Protein AF-0000000080155651 (afdb_homodimer)

Secondary structure (DSSP, 8-state):
-GGGSHHHHTTSSS--EEEHHHH-TTSPSS--EEEEEGGGTEEEEEETTEEEEEETTEE-TT-SEEGGGGT--TT----SEEEEETTTTEEEEEETTEEE-/-GGGSGGGGS-S-S--EEEHHHH-TTSPSS--EEEEEGGGTEEEEEETTEEEEEETTEE-TT-SEEGGGGT--TT----SEEEEETTTTEEEEEETTEEE-

Nearest PDB structures (foldseek):
  1pex-assembly1_A  TM=9.603E-01  e=9.618E-08  Homo sapiens
  4fu4-assembly1_A  TM=9.156E-01  e=6.801E-07  Homo sapiens
  1ck7-assembly1_A  TM=9.453E-01  e=1.159E-06  Homo sapiens
  1gen-assembly1_A  TM=9.305E-01  e=1.093E-06  Homo sapiens
  2jxy-assembly1_A  TM=8.791E-01  e=1.863E-06  Homo sapiens

pLDDT: mean 87.29, std 21.43, range [21.31, 98.75]

Foldseek 3Di:
DPPPPVVCVVPPPPDDDDDPCVQAVPDDPPWQEWEADVVQRWIWTWDWQWIWIDDPSYTDPPPTDGCVVVVDDPVDGTFRYWYQDPVVRDIWTDDDPDIDD/DPPPPPVPPCPPPPDDDDDPCVQAVPDDPPWQEWEADVVQRWIWTWDWQWIWIDDPSYTDPPPTDGCVVVVDDPVDGTFRYWYQDPVVRDIWTDDDPDIDD

Radius of gyration: 18.07 Å; Cα contacts (8 Å, |Δi|>4): 431; chains: 2; bounding box: 75×38×36 Å

InterPro domains:
  IPR018486 Hemopexin, conserved site [PS00024] (20-35)
  IPR018487 Hemopexin-like repeats [PF00045] (31-73)
  IPR018487 Hemopexin-like repeats [PF00045] (79-101)
  IPR018487 Hemopexin-like repeats [PS51642] (28-74)
  IPR018487 Hemopexin-like repeats [PS51642] (76-101)
  IPR036375 Hemopexin-like domain superfamily [G3DSA:2.110.10.10] (1-101)
  IPR036375 Hemopexin-like domain superfamily [SSF50923] (11-101)

Solvent-accessible surface area (backbone atoms only — not comparable to full-atom values): 11006 Å² total; per-residue (Å²): 134,78,76,65,60,71,70,55,69,69,55,76,43,86,44,52,72,45,53,42,55,78,71,38,66,87,52,75,66,54,46,24,15,20,25,41,42,70,94,73,57,29,39,40,39,29,44,55,54,29,30,35,41,29,45,90,81,32,74,43,84,76,45,67,39,51,44,54,79,72,48,47,58,85,86,58,56,49,51,28,15,22,27,39,40,79,86,79,71,43,48,41,37,30,40,60,56,30,32,35,78,127,83,79,64,62,74,70,58,69,72,48,90,47,86,50,52,73,44,53,41,56,80,71,38,67,89,52,75,65,55,46,23,16,20,25,41,42,69,94,72,57,28,37,38,40,28,44,55,53,29,30,34,43,30,45,90,82,32,73,43,85,76,46,68,39,52,46,57,79,73,49,48,59,87,84,57,56,49,52,30,14,21,27,40,39,78,87,78,71,41,48,42,37,30,39,60,55,30,32,33,81

Organism: Aquarana catesbeiana (NCBI:txid8400)

Structure (mmCIF, N/CA/C/O backbone):
data_AF-0000000080155651-model_v1
#
loop_
_entity.id
_entity.type
_entity.pdbx_description
1 polymer 'Uncharacterized protein'
#
loop_
_atom_site.group_PDB
_atom_site.id
_atom_site.type_symbol
_atom_site.label_atom_id
_atom_site.label_alt_id
_atom_site.label_comp_id
_atom_site.label_asym_id
_atom_site.label_entity_id
_atom_site.label_seq_id
_atom_site.pdbx_PDB_ins_code
_atom_site.Cartn_x
_atom_site.Cartn_y
_atom_site.Cartn_z
_atom_site.occupancy
_atom_site.B_iso_or_equiv
_atom_site.auth_seq_id
_atom_site.auth_comp_id
_atom_site.auth_asym_id
_atom_site.auth_atom_id
_atom_site.pdbx_PDB_model_num
ATOM 1 N N . THR A 1 1 ? -37.031 -7.922 -18.609 1 21.31 1 THR A N 1
ATOM 2 C CA . THR A 1 1 ? -36.062 -7.328 -19.547 1 21.31 1 THR A CA 1
ATOM 3 C C . THR A 1 1 ? -34.625 -7.703 -19.172 1 21.31 1 THR A C 1
ATOM 5 O O . THR A 1 1 ? -34.375 -8.227 -18.078 1 21.31 1 THR A O 1
ATOM 8 N N . PHE A 1 2 ? -33.531 -7 -19.875 1 24.33 2 PHE A N 1
ATOM 9 C CA . PHE A 1 2 ? -32.125 -6.965 -20.25 1 24.33 2 PHE A CA 1
ATOM 10 C C . PHE A 1 2 ? -31.234 -6.898 -19 1 24.33 2 PHE A C 1
ATOM 12 O O . PHE A 1 2 ? -30.047 -7.184 -19.062 1 24.33 2 PHE A O 1
ATOM 19 N N . TRP A 1 3 ? -31.625 -6.211 -18 1 26.11 3 TRP A N 1
ATOM 20 C CA . TRP A 1 3 ? -30.688 -5.785 -16.953 1 26.11 3 TRP A CA 1
ATOM 21 C C . TRP A 1 3 ? -30.156 -6.984 -16.188 1 26.11 3 TRP A C 1
ATOM 23 O O . TRP A 1 3 ? -29.359 -6.824 -15.258 1 26.11 3 TRP A O 1
ATOM 33 N N . ARG A 1 4 ? -30.703 -8.164 -16.328 1 28.28 4 ARG A N 1
ATOM 34 C CA . ARG A 1 4 ? -30.312 -9.273 -15.461 1 28.28 4 ARG A CA 1
ATOM 35 C C . ARG A 1 4 ? -28.844 -9.633 -15.656 1 28.28 4 ARG A C 1
ATOM 37 O O . ARG A 1 4 ? -28.234 -10.273 -14.797 1 28.28 4 ARG A O 1
ATOM 44 N N . GLN A 1 5 ? -28.453 -9.711 -16.922 1 31.84 5 GLN A N 1
ATOM 45 C CA . GLN A 1 5 ? -27.25 -10.43 -17.312 1 31.84 5 GLN A CA 1
ATOM 46 C C . GLN A 1 5 ? -25.984 -9.734 -16.781 1 31.84 5 GLN A C 1
ATOM 48 O O . GLN A 1 5 ? -24.906 -10.336 -16.75 1 31.84 5 GLN A O 1
ATOM 53 N N . ILE A 1 6 ? -26 -8.352 -16.875 1 32.31 6 ILE A N 1
ATOM 54 C CA . ILE A 1 6 ? -24.703 -7.727 -16.641 1 32.31 6 ILE A CA 1
ATOM 55 C C . ILE A 1 6 ? -24.234 -8.031 -15.219 1 32.31 6 ILE A C 1
ATOM 57 O O . ILE A 1 6 ? -23.062 -7.852 -14.898 1 32.31 6 ILE A O 1
ATOM 61 N N . SER A 1 7 ? -25.062 -8.094 -14.227 1 35.56 7 SER A N 1
ATOM 62 C CA . SER A 1 7 ? -24.625 -8.367 -12.859 1 35.56 7 SER A CA 1
ATOM 63 C C . SER A 1 7 ? -23.922 -9.719 -12.766 1 35.56 7 SER A C 1
ATOM 65 O O . SER A 1 7 ? -23.375 -10.062 -11.719 1 35.56 7 SER A O 1
ATOM 67 N N . GLN A 1 8 ? -24.234 -10.711 -13.547 1 35.19 8 GLN A N 1
ATOM 68 C CA . GLN A 1 8 ? -23.812 -12.102 -13.461 1 35.19 8 GLN A CA 1
ATOM 69 C C . GLN A 1 8 ? -22.328 -12.242 -13.766 1 35.19 8 GLN A C 1
ATOM 71 O O . GLN A 1 8 ? -21.75 -13.32 -13.602 1 35.19 8 GLN A O 1
ATOM 76 N N . ILE A 1 9 ? -21.906 -11.594 -14.812 1 37.25 9 ILE A N 1
ATOM 77 C CA . ILE A 1 9 ? -20.531 -11.852 -15.234 1 37.25 9 ILE A CA 1
ATOM 78 C C . ILE A 1 9 ? -19.594 -11.719 -14.039 1 37.25 9 ILE A C 1
ATOM 80 O O . ILE A 1 9 ? -18.594 -12.438 -13.945 1 37.25 9 ILE A O 1
ATOM 84 N N . SER A 1 10 ? -19.641 -10.586 -13.312 1 41.5 10 SER A N 1
ATOM 85 C CA . SER A 1 10 ? -18.672 -10.328 -12.242 1 41.5 10 SER A CA 1
ATOM 86 C C . SER A 1 10 ? -18.797 -11.367 -11.133 1 41.5 10 SER A C 1
ATOM 88 O O . SER A 1 10 ? -18.297 -11.156 -10.023 1 41.5 10 SER A O 1
ATOM 90 N N . GLN A 1 11 ? -19.641 -12.234 -11.07 1 38.59 11 GLN A N 1
ATOM 91 C CA . GLN A 1 11 ? -20.062 -13.211 -10.07 1 38.59 11 GLN A CA 1
ATOM 92 C C . GLN A 1 11 ? -18.906 -14.094 -9.641 1 38.59 11 GLN A C 1
ATOM 94 O O . GLN A 1 11 ? -18.781 -14.438 -8.461 1 38.59 11 GLN A O 1
ATOM 99 N N . ASN A 1 12 ? -18.312 -14.883 -10.664 1 40.94 12 ASN A N 1
ATOM 100 C CA . ASN A 1 12 ? -17.531 -16.031 -10.195 1 40.94 12 ASN A CA 1
ATOM 101 C C . ASN A 1 12 ? -16.234 -15.586 -9.523 1 40.94 12 ASN A C 1
ATOM 103 O O . ASN A 1 12 ? -15.359 -16.406 -9.258 1 40.94 12 ASN A O 1
ATOM 107 N N . SER A 1 13 ? -15.664 -14.422 -9.945 1 49.97 13 SER A N 1
ATOM 108 C CA . SER A 1 13 ? -14.453 -14.148 -9.188 1 49.97 13 SER A CA 1
ATOM 109 C C . SER A 1 13 ? -14.75 -13.945 -7.707 1 49.97 13 SER A C 1
ATOM 111 O O . SER A 1 13 ? -15.703 -13.242 -7.352 1 49.97 13 SER A O 1
ATOM 113 N N . LYS A 1 14 ? -14.508 -14.953 -7.004 1 57.75 14 LYS A N 1
ATOM 114 C CA . LYS A 1 14 ? -14.656 -14.906 -5.551 1 57.75 14 LYS A CA 1
ATOM 115 C C . LYS A 1 14 ? -14.383 -13.5 -5.016 1 57.75 14 LYS A C 1
ATOM 117 O O . LYS A 1 14 ? -14.992 -13.078 -4.035 1 57.75 14 LYS A O 1
ATOM 122 N N . THR A 1 15 ? -13.68 -12.562 -5.91 1 63.53 15 THR A N 1
ATOM 123 C CA . THR A 1 15 ? -13.367 -11.266 -5.316 1 63.53 15 THR A CA 1
ATOM 124 C C . THR A 1 15 ? -14.3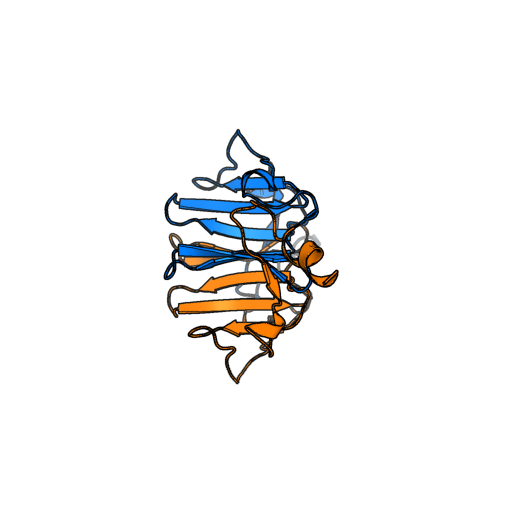91 -10.219 -5.73 1 63.53 15 THR A C 1
ATOM 126 O O . THR A 1 15 ? -14.711 -10.086 -6.91 1 63.53 15 THR A O 1
ATOM 129 N N . GLU A 1 16 ? -15.219 -9.734 -4.875 1 79.94 16 GLU A N 1
ATOM 130 C CA . GLU A 1 16 ? -16.188 -8.656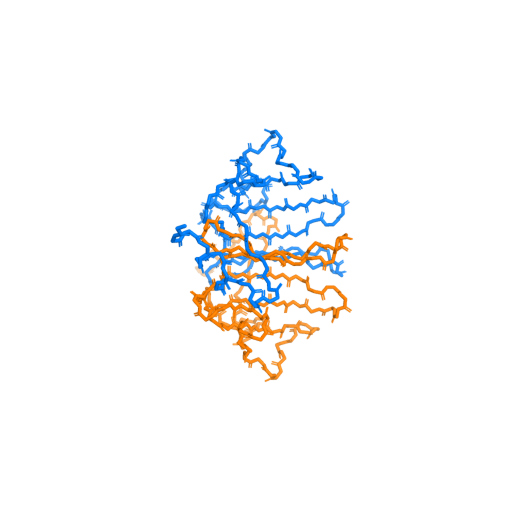 -5.043 1 79.94 16 GLU A CA 1
ATOM 131 C C . GLU A 1 16 ? -15.492 -7.297 -5.121 1 79.94 16 GLU A C 1
ATOM 133 O O . GLU A 1 16 ? -14.453 -7.086 -4.488 1 79.94 16 GLU A O 1
ATOM 138 N N . HIS A 1 17 ? -15.914 -6.469 -6.27 1 89.06 17 HIS A N 1
ATOM 139 C CA . HIS A 1 17 ? -15.391 -5.105 -6.293 1 89.06 17 HIS A CA 1
ATOM 140 C C . HIS A 1 17 ? -16.5 -4.09 -6.023 1 89.06 17 HIS A C 1
ATOM 142 O O . HIS A 1 17 ? -17.672 -4.383 -6.23 1 89.06 17 HIS A O 1
ATOM 148 N N . HIS A 1 18 ? -16.078 -2.998 -5.355 1 95.06 18 HIS A N 1
ATOM 149 C CA . HIS A 1 18 ? -16.953 -1.896 -4.961 1 95.06 18 HIS A CA 1
ATOM 150 C C . HIS A 1 18 ? -16.391 -0.557 -5.43 1 95.06 18 HIS A C 1
ATOM 152 O O . HIS A 1 18 ? -15.18 -0.418 -5.621 1 95.06 18 HIS A O 1
ATOM 158 N N . LEU A 1 19 ? -17.375 0.368 -5.66 1 97 19 LEU A N 1
ATOM 159 C CA . LEU A 1 19 ? -16.922 1.73 -5.922 1 97 19 LEU A CA 1
ATOM 160 C C . LEU A 1 19 ? -16.375 2.377 -4.656 1 97 19 LEU A C 1
ATOM 162 O O . LEU A 1 19 ? -17 2.32 -3.6 1 97 19 LEU A O 1
ATOM 166 N N . ILE A 1 20 ? -15.234 3.023 -4.836 1 97.88 20 ILE A N 1
ATOM 167 C CA . ILE A 1 20 ? -14.625 3.707 -3.703 1 97.88 20 ILE A CA 1
ATOM 168 C C . ILE A 1 20 ? -15.594 4.746 -3.143 1 97.88 20 ILE A C 1
ATOM 170 O O . ILE A 1 20 ? -15.812 4.809 -1.931 1 97.88 20 ILE A O 1
ATOM 174 N N . LYS A 1 21 ? -16.266 5.469 -4.039 1 98 21 LYS A N 1
ATOM 175 C CA . LYS A 1 21 ? -17.125 6.586 -3.654 1 98 21 LYS A CA 1
ATOM 176 C C . LYS A 1 21 ? -18.359 6.102 -2.895 1 98 21 LYS A C 1
ATOM 178 O O . LYS A 1 21 ? -18.938 6.852 -2.109 1 98 21 LYS A O 1
ATOM 183 N N . THR A 1 22 ? -18.734 4.836 -3.078 1 96.44 22 THR A N 1
ATOM 184 C CA . THR A 1 22 ? -19.891 4.281 -2.383 1 96.44 22 THR A CA 1
ATOM 185 C C . THR A 1 22 ? -19.578 4.051 -0.908 1 96.44 22 THR A C 1
ATOM 187 O O . THR A 1 22 ? -20.438 4.262 -0.045 1 96.44 22 THR A O 1
ATOM 190 N N . PHE A 1 23 ? -18.391 3.746 -0.545 1 94.94 23 PHE A N 1
ATOM 191 C CA . PHE A 1 23 ? -18 3.4 0.82 1 94.94 23 PHE A CA 1
ATOM 192 C C . PHE A 1 23 ? -17.297 4.566 1.494 1 94.94 23 PHE A C 1
ATOM 194 O O . PHE A 1 23 ? -17.469 4.797 2.693 1 94.94 23 PHE A O 1
ATOM 201 N N . TRP A 1 24 ? -16.516 5.254 0.708 1 97.38 24 TRP A N 1
ATOM 202 C CA . TRP A 1 24 ? -15.781 6.422 1.182 1 97.38 24 TRP A CA 1
ATOM 203 C C . TRP A 1 24 ? -15.969 7.605 0.237 1 97.38 24 TRP A C 1
ATOM 205 O O . TRP A 1 24 ? -15.086 7.918 -0.565 1 97.38 24 TRP A O 1
ATOM 215 N N . PRO A 1 25 ? -17.047 8.328 0.436 1 97.38 25 PRO A N 1
ATOM 216 C CA . PRO A 1 25 ? -17.344 9.422 -0.498 1 97.38 25 PRO A CA 1
ATOM 217 C C . PRO A 1 25 ? -16.281 10.516 -0.478 1 97.38 25 PRO A C 1
ATOM 219 O O . PRO A 1 25 ? -16.062 11.188 -1.49 1 97.38 25 PRO A O 1
ATOM 222 N N . ALA A 1 26 ? -15.602 10.625 0.583 1 98 26 ALA A N 1
ATOM 223 C CA . ALA A 1 26 ? -14.633 11.711 0.757 1 98 26 ALA A CA 1
ATOM 224 C C . ALA A 1 26 ? -13.281 11.344 0.15 1 98 26 ALA A C 1
ATOM 226 O O . ALA A 1 26 ? -12.414 12.203 -0.007 1 98 26 ALA A O 1
ATOM 227 N N . LEU A 1 27 ? -13.094 10.133 -0.306 1 98.31 27 LEU A N 1
ATOM 228 C CA . LEU A 1 27 ? -11.82 9.695 -0.874 1 98.31 27 LEU A CA 1
ATOM 229 C C . LEU A 1 27 ? -11.742 10.039 -2.357 1 98.31 27 LEU A C 1
ATOM 231 O O . LEU A 1 27 ? -12.75 9.977 -3.068 1 98.31 27 LEU A O 1
ATOM 235 N N . PRO A 1 28 ? -10.531 10.359 -2.721 1 98 28 PRO A N 1
ATOM 236 C CA . PRO A 1 28 ? -10.359 10.508 -4.168 1 98 28 PRO A CA 1
ATOM 237 C C . PRO A 1 28 ? -10.359 9.164 -4.898 1 98 28 PRO A C 1
ATOM 239 O O . PRO A 1 28 ? -10.156 8.117 -4.277 1 98 28 PRO A O 1
ATOM 242 N N . ASN A 1 29 ? -10.719 9.258 -6.262 1 98 29 ASN A N 1
ATOM 243 C CA . ASN A 1 29 ? -10.406 8.125 -7.133 1 98 29 ASN A CA 1
ATOM 244 C C . ASN A 1 29 ? -8.93 8.109 -7.516 1 98 29 ASN A C 1
ATOM 246 O O 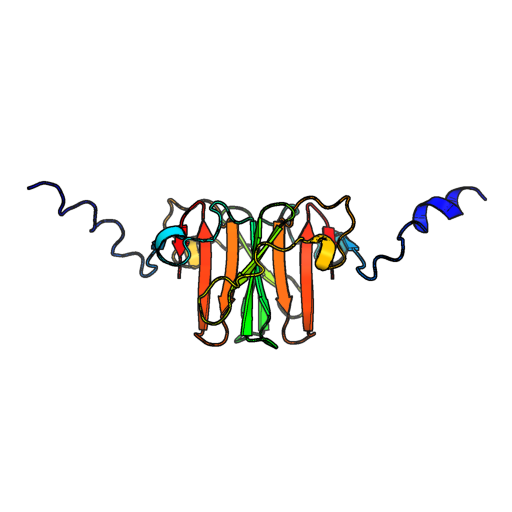. ASN A 1 29 ? -8.203 9.062 -7.238 1 98 29 ASN A O 1
ATOM 250 N N . HIS A 1 30 ? -8.523 6.977 -8.031 1 97.81 30 HIS A N 1
ATOM 251 C CA . HIS A 1 30 ? -7.164 6.828 -8.547 1 97.81 30 HIS A CA 1
ATOM 252 C C . HIS A 1 30 ? -6.133 7.051 -7.449 1 97.81 30 HIS A C 1
ATOM 254 O O . HIS A 1 30 ? -5.215 7.859 -7.605 1 97.81 30 HIS A O 1
ATOM 260 N N . ILE A 1 31 ? -6.297 6.285 -6.379 1 98.12 31 ILE A N 1
ATOM 261 C CA . ILE A 1 31 ? -5.379 6.332 -5.246 1 98.12 31 ILE A CA 1
ATOM 262 C C . ILE A 1 31 ? -4.02 5.777 -5.668 1 98.12 31 ILE A C 1
ATOM 264 O O . ILE A 1 31 ? -3.932 4.938 -6.566 1 98.12 31 ILE A O 1
ATOM 268 N N . GLN A 1 32 ? -3.01 6.324 -5.051 1 98.56 32 GLN A N 1
ATOM 269 C CA . GLN A 1 32 ? -1.681 5.938 -5.512 1 98.56 32 GLN A CA 1
ATOM 270 C C . GLN A 1 32 ? -1 5.008 -4.512 1 98.56 32 GLN A C 1
ATOM 272 O O . GLN A 1 32 ? -0.194 4.156 -4.895 1 98.56 32 GLN A O 1
ATOM 277 N N . ALA A 1 33 ? -1.283 5.121 -3.17 1 98.75 33 ALA A N 1
ATOM 278 C CA . ALA A 1 33 ? -0.681 4.273 -2.143 1 98.75 33 ALA A CA 1
ATOM 279 C C . ALA A 1 33 ? -1.611 4.121 -0.943 1 98.75 33 ALA A C 1
ATOM 281 O O . ALA A 1 33 ? -2.457 4.984 -0.691 1 98.75 33 ALA A O 1
ATOM 282 N N . ALA A 1 34 ? -1.496 3.016 -0.24 1 98.69 34 ALA A N 1
ATOM 283 C CA . ALA A 1 34 ? -2.258 2.748 0.978 1 98.69 34 ALA A CA 1
ATOM 284 C C . ALA A 1 34 ? -1.456 1.887 1.948 1 98.69 34 ALA A C 1
ATOM 286 O O . ALA A 1 34 ? -0.687 1.02 1.528 1 98.69 34 ALA A O 1
ATOM 287 N N . TYR A 1 35 ? -1.561 2.15 3.166 1 98.44 35 TYR A N 1
ATOM 288 C CA . TYR A 1 35 ? -0.941 1.287 4.164 1 98.44 35 TYR A CA 1
ATOM 289 C C . TYR A 1 35 ? -1.678 1.375 5.496 1 98.44 35 TYR A C 1
ATOM 291 O O . TYR A 1 35 ? -2.357 2.367 5.77 1 98.44 35 TYR A O 1
ATOM 299 N N . GLU A 1 36 ? -1.588 0.309 6.262 1 98.06 36 GLU A N 1
ATOM 300 C CA . GLU A 1 36 ? -2.189 0.29 7.59 1 98.06 36 GLU A CA 1
ATOM 301 C C . GLU A 1 36 ? -1.182 0.709 8.656 1 98.06 36 GLU A C 1
ATOM 303 O O . GLU A 1 36 ? -0.035 0.258 8.648 1 98.06 36 GLU A O 1
ATOM 308 N N . TYR A 1 37 ? -1.614 1.626 9.438 1 96.5 37 TYR A N 1
ATOM 309 C CA . TYR A 1 37 ? -0.93 1.935 10.688 1 96.5 37 TYR A CA 1
ATOM 310 C C . TYR A 1 37 ? -1.66 1.319 11.875 1 96.5 37 TYR A C 1
ATOM 312 O O . TYR A 1 37 ? -2.535 1.953 12.469 1 96.5 37 TYR A O 1
ATOM 320 N N . LYS A 1 38 ? -1.188 0.122 12.25 1 94.38 38 LYS A N 1
ATOM 321 C CA . LYS A 1 38 ? -1.945 -0.72 13.172 1 94.38 38 LYS A CA 1
ATOM 322 C C . LYS A 1 38 ? -1.943 -0.132 14.578 1 94.38 38 LYS A C 1
ATOM 324 O O . LYS A 1 38 ? -2.924 -0.266 15.312 1 94.38 38 LYS A O 1
ATOM 329 N N . GLN A 1 39 ? -0.875 0.516 14.891 1 93.31 39 GLN A N 1
ATOM 330 C CA . GLN A 1 39 ? -0.735 1.069 16.234 1 93.31 39 GLN A CA 1
ATOM 331 C C . GLN A 1 39 ? -1.877 2.029 16.547 1 93.31 39 GLN A C 1
ATOM 333 O O . GLN A 1 39 ? -2.307 2.129 17.703 1 93.31 39 GLN A O 1
ATOM 338 N N . LYS A 1 40 ? -2.42 2.645 15.57 1 94.19 40 LYS A N 1
ATOM 339 C CA . LYS A 1 40 ? -3.51 3.596 15.773 1 94.19 40 LYS A CA 1
ATOM 340 C C . LYS A 1 40 ? -4.793 3.113 15.109 1 94.19 40 LYS A C 1
ATOM 342 O O . LYS A 1 40 ? -5.77 3.859 15.016 1 94.19 40 LYS A O 1
ATOM 347 N N . ASP A 1 41 ? -4.727 1.921 14.594 1 94.19 41 ASP A N 1
ATOM 348 C CA . ASP A 1 41 ? -5.871 1.326 13.906 1 94.19 41 ASP A CA 1
ATOM 349 C C . ASP A 1 41 ? -6.363 2.232 12.781 1 94.19 41 ASP A C 1
ATOM 351 O O . ASP A 1 41 ? -7.559 2.523 12.695 1 94.19 41 ASP A O 1
ATOM 355 N N . GLN A 1 42 ? -5.398 2.715 11.961 1 97 42 GLN A N 1
ATOM 356 C CA . GLN A 1 42 ? -5.715 3.637 10.875 1 97 42 GLN A CA 1
ATOM 357 C C . GLN A 1 42 ? -5.234 3.092 9.531 1 97 42 GLN A C 1
ATOM 359 O O . GLN A 1 42 ? -4.23 2.381 9.469 1 97 42 GLN A O 1
ATOM 364 N N . LEU A 1 43 ? -6.074 3.387 8.492 1 97.81 43 LEU A N 1
ATOM 365 C CA . LEU A 1 43 ? -5.613 3.252 7.113 1 97.81 43 LEU A CA 1
ATOM 366 C C . LEU A 1 43 ? -5.25 4.609 6.523 1 97.81 43 LEU A C 1
ATOM 368 O O . LEU A 1 43 ? -6.004 5.578 6.672 1 97.81 43 LEU A O 1
ATOM 372 N N . LEU A 1 44 ? -4.082 4.699 5.98 1 98.38 44 LEU A N 1
ATOM 373 C CA . LEU A 1 44 ? -3.691 5.914 5.277 1 98.38 44 LEU A CA 1
ATOM 374 C C . LEU A 1 44 ? -3.752 5.715 3.766 1 98.38 44 LEU A C 1
ATOM 376 O O . LEU A 1 44 ? -3.316 4.68 3.256 1 98.38 44 LEU A O 1
ATOM 380 N N . ILE A 1 45 ? -4.371 6.68 3.033 1 98.75 45 ILE A N 1
ATOM 381 C CA . ILE A 1 45 ? -4.547 6.656 1.586 1 98.75 45 ILE A CA 1
ATOM 382 C C . ILE A 1 45 ? -3.844 7.859 0.96 1 98.75 45 ILE A C 1
ATOM 384 O O . ILE A 1 45 ? -4.047 8.992 1.393 1 98.75 45 ILE A O 1
ATOM 388 N N . CYS A 1 46 ? -3.018 7.566 -0.064 1 98.75 46 CYS A N 1
ATOM 389 C CA . CYS A 1 46 ? -2.24 8.656 -0.647 1 98.75 46 CYS A CA 1
ATOM 390 C C . CYS A 1 46 ? -2.668 8.922 -2.086 1 98.75 46 CYS A C 1
ATOM 392 O O . CYS A 1 46 ? -2.91 7.984 -2.85 1 98.75 46 CYS A O 1
ATOM 394 N N . LYS A 1 47 ? -2.777 10.164 -2.4 1 98.69 47 LYS A N 1
ATOM 395 C CA . LYS A 1 47 ? -2.906 10.648 -3.771 1 98.69 47 LYS A CA 1
ATOM 396 C C . LYS A 1 47 ? -2.229 12.008 -3.938 1 98.69 47 LYS A C 1
ATOM 398 O O . LYS A 1 47 ? -2.57 12.969 -3.246 1 98.69 47 LYS A O 1
ATOM 403 N N . GLY A 1 48 ? -1.294 11.992 -4.883 1 97.94 48 GLY A N 1
ATOM 404 C CA . GLY A 1 48 ? -0.506 13.211 -4.992 1 97.94 48 GLY A CA 1
ATOM 405 C C . GLY A 1 48 ? 0.233 13.562 -3.715 1 97.94 48 GLY A C 1
ATOM 406 O O . GLY A 1 48 ? 0.834 12.688 -3.082 1 97.94 48 GLY A O 1
ATOM 407 N N . ALA A 1 49 ? 0.238 14.852 -3.434 1 98.06 49 ALA A N 1
ATOM 408 C CA . ALA A 1 49 ? 0.952 15.32 -2.25 1 98.06 49 ALA A CA 1
ATOM 409 C C . ALA A 1 49 ? 0.045 15.312 -1.021 1 98.06 49 ALA A C 1
ATOM 411 O O . ALA A 1 49 ? 0.336 15.969 -0.021 1 98.06 49 ALA A O 1
ATOM 412 N N . ASN A 1 50 ? -1.041 14.547 -1.127 1 98.56 50 ASN A N 1
ATOM 413 C CA . ASN A 1 50 ? -2.008 14.477 -0.036 1 98.56 50 ASN A CA 1
ATOM 414 C C . ASN A 1 50 ? -2.203 13.039 0.447 1 98.56 50 ASN A C 1
ATOM 416 O O . ASN A 1 50 ? -1.903 12.094 -0.277 1 98.56 50 ASN A O 1
ATOM 420 N N . TYR A 1 51 ? -2.672 13 1.7 1 98.56 51 TYR A N 1
ATOM 421 C CA . TYR A 1 51 ? -3.111 11.695 2.184 1 98.56 51 TYR A CA 1
ATOM 422 C C . TYR A 1 51 ? -4.344 11.828 3.07 1 98.56 51 TYR A C 1
ATOM 424 O O . TYR A 1 51 ? -4.586 12.891 3.648 1 98.56 51 TYR A O 1
ATOM 432 N N . TRP A 1 52 ? -5.113 10.828 3.094 1 98.75 52 TRP A N 1
ATOM 433 C CA . TRP A 1 52 ? -6.328 10.664 3.887 1 98.75 52 TRP A CA 1
ATOM 434 C C . TRP A 1 52 ? -6.145 9.602 4.961 1 98.75 52 TRP A C 1
ATOM 436 O O . TRP A 1 52 ? -5.398 8.641 4.77 1 98.75 52 TRP A O 1
ATOM 446 N N . VAL A 1 53 ? -6.789 9.859 6.008 1 98.56 53 VAL A N 1
ATOM 447 C CA . VAL A 1 53 ? -6.777 8.898 7.105 1 98.56 53 VAL A CA 1
ATOM 448 C C . VAL A 1 53 ? -8.18 8.32 7.297 1 98.56 53 VAL A C 1
ATOM 450 O O . VAL A 1 53 ? -9.164 9.055 7.355 1 98.56 53 VAL A O 1
ATOM 453 N N . ILE A 1 54 ? -8.219 7.031 7.242 1 98 54 ILE A N 1
ATOM 454 C CA . ILE A 1 54 ? -9.453 6.32 7.555 1 98 54 ILE A CA 1
ATOM 455 C C . ILE A 1 54 ? -9.367 5.719 8.953 1 98 54 ILE A C 1
ATOM 457 O O . ILE A 1 54 ? -8.422 4.984 9.258 1 98 54 ILE A O 1
ATOM 461 N N . ASN A 1 55 ? -10.289 6.086 9.758 1 96 55 ASN A N 1
ATOM 462 C CA . ASN A 1 55 ? -10.477 5.555 11.102 1 96 55 ASN A CA 1
ATOM 463 C C . ASN A 1 55 ? -11.867 4.949 11.273 1 96 55 ASN A C 1
ATOM 465 O O . ASN A 1 55 ? -12.875 5.613 11.016 1 96 55 ASN A O 1
ATOM 469 N N . CYS A 1 56 ? -11.961 3.674 11.688 1 89.06 56 CYS A N 1
ATOM 470 C CA . CYS A 1 56 ? -13.234 2.996 11.867 1 89.06 56 CYS A CA 1
ATOM 471 C C . CYS A 1 56 ? -14.109 3.127 10.617 1 89.06 56 CYS A C 1
ATOM 473 O O . CYS A 1 56 ? -15.273 3.514 10.711 1 89.06 56 CYS A O 1
ATOM 475 N N . TYR A 1 57 ? -13.492 3.037 9.516 1 87.94 57 TYR A N 1
ATOM 476 C CA . TYR A 1 57 ? -14.117 2.979 8.203 1 87.94 57 TYR A CA 1
ATOM 477 C C . TYR A 1 57 ? -14.648 4.348 7.785 1 87.94 57 TYR A C 1
ATOM 479 O O . TYR A 1 57 ? -15.492 4.449 6.898 1 87.94 57 TYR A O 1
ATOM 487 N N . GLN A 1 58 ? -14.195 5.336 8.492 1 96.5 58 GLN A N 1
ATOM 488 C CA . GLN A 1 58 ? -14.562 6.699 8.117 1 96.5 58 GLN A CA 1
ATOM 489 C C . GLN A 1 58 ? -13.328 7.555 7.867 1 96.5 58 GLN A C 1
ATOM 491 O O . GLN A 1 58 ? -12.336 7.461 8.602 1 96.5 58 GLN A O 1
ATOM 496 N N . VAL A 1 59 ? -13.523 8.375 6.82 1 98.38 59 VAL A N 1
ATOM 497 C CA . VAL A 1 59 ? -12.453 9.344 6.578 1 98.38 59 VAL A CA 1
ATOM 498 C C . VAL A 1 59 ? -12.477 10.422 7.664 1 98.38 59 VAL A C 1
ATOM 500 O O . VAL A 1 59 ? -13.539 10.969 7.984 1 98.38 59 VAL A O 1
ATOM 503 N N . THR A 1 60 ? -11.281 10.664 8.203 1 98.38 60 THR A N 1
ATOM 504 C CA . THR A 1 60 ? -11.211 11.633 9.289 1 98.38 60 THR A CA 1
ATOM 505 C C . THR A 1 60 ? -11.484 13.039 8.773 1 98.38 60 THR A C 1
ATOM 507 O O . THR A 1 60 ? -11.164 13.359 7.629 1 98.38 60 THR A O 1
ATOM 510 N N . LYS A 1 61 ? -11.93 13.906 9.664 1 97.31 61 LYS A N 1
ATOM 511 C CA . LYS A 1 61 ? -12.32 15.273 9.32 1 97.31 61 LYS A CA 1
ATOM 512 C C . LYS A 1 61 ? -11.109 16.109 8.922 1 97.31 61 LYS A C 1
ATOM 514 O O . LYS A 1 61 ? -11.227 17.031 8.117 1 97.31 61 LYS A O 1
ATOM 519 N N . ASP A 1 62 ? -9.984 15.781 9.414 1 97.56 62 ASP A N 1
ATOM 520 C CA . ASP A 1 62 ? -8.781 16.578 9.156 1 97.56 62 ASP A CA 1
ATOM 521 C C . ASP A 1 62 ? -8.117 16.156 7.844 1 97.56 62 ASP A C 1
ATOM 523 O O . ASP A 1 62 ? -7.051 16.672 7.492 1 97.56 62 ASP A O 1
ATOM 527 N N . SER A 1 63 ? -8.805 15.281 7.098 1 98.25 63 SER A N 1
ATOM 528 C CA . SER A 1 63 ? -8.328 14.867 5.785 1 98.25 63 SER A CA 1
ATOM 529 C C . SER A 1 63 ? -8.852 15.781 4.688 1 98.25 63 SER A C 1
ATOM 531 O O . SER A 1 63 ? -9.969 16.297 4.781 1 98.25 63 SER A O 1
ATOM 533 N N . PRO A 1 64 ? -8 15.969 3.596 1 98.44 64 PRO A N 1
ATOM 534 C CA . PRO A 1 64 ? -6.664 15.398 3.43 1 98.44 64 PRO A CA 1
ATOM 535 C C . PRO A 1 64 ? -5.59 16.172 4.195 1 98.44 64 PRO A C 1
ATOM 537 O O . PRO A 1 64 ? -5.789 17.344 4.531 1 98.44 64 PRO A O 1
ATOM 540 N N . LYS A 1 65 ? -4.527 15.43 4.543 1 98.5 65 LYS A N 1
ATOM 541 C CA . LYS A 1 65 ? -3.287 16.016 5.051 1 98.5 65 LYS A CA 1
ATOM 542 C C . LYS A 1 65 ? -2.195 16 3.984 1 98.5 65 LYS A C 1
ATOM 544 O O . LYS A 1 65 ? -2.346 15.359 2.941 1 98.5 65 LYS A O 1
ATOM 549 N N . SER A 1 66 ? -1.114 16.734 4.277 1 98.31 66 SER A N 1
ATOM 550 C CA . SER A 1 66 ? -0 16.797 3.34 1 98.31 66 SER A CA 1
ATOM 551 C C . SER A 1 66 ? 1.026 15.703 3.617 1 98.31 66 SER A C 1
ATOM 553 O O . SER A 1 66 ? 1.357 15.438 4.773 1 98.31 66 SER A O 1
ATOM 555 N N . ILE A 1 67 ? 1.529 15.141 2.525 1 96.81 67 ILE A N 1
ATOM 556 C CA . ILE A 1 67 ? 2.549 14.117 2.74 1 96.81 67 ILE A CA 1
ATOM 557 C C . ILE A 1 67 ? 3.791 14.75 3.361 1 96.81 67 ILE A C 1
ATOM 559 O O . ILE A 1 67 ? 4.66 14.047 3.883 1 96.81 67 ILE A O 1
ATOM 563 N N . TYR A 1 68 ? 3.869 15.977 3.289 1 95.81 68 TYR A N 1
ATOM 564 C CA . TYR A 1 68 ? 5.008 16.672 3.875 1 95.81 68 TYR A CA 1
ATOM 565 C C . TYR A 1 68 ? 4.938 16.656 5.398 1 95.81 68 TYR A C 1
ATOM 567 O O . TYR A 1 68 ? 5.953 16.828 6.074 1 95.81 68 TYR A O 1
ATOM 575 N N . ASP A 1 69 ? 3.729 16.328 5.902 1 94.25 69 ASP A N 1
ATOM 576 C CA . ASP A 1 69 ? 3.584 16.078 7.336 1 94.25 69 ASP A CA 1
ATOM 577 C C . ASP A 1 69 ? 4.27 14.781 7.738 1 94.25 69 ASP A C 1
ATOM 579 O O . ASP A 1 69 ? 4.508 14.539 8.922 1 94.25 69 ASP A O 1
ATOM 583 N N . LEU A 1 70 ? 4.586 13.977 6.812 1 90.62 70 LEU A N 1
ATOM 584 C CA . LEU A 1 70 ? 5.266 12.703 7.043 1 90.62 70 LEU A CA 1
ATOM 585 C C . LEU A 1 70 ? 6.766 12.836 6.805 1 90.62 70 LEU A C 1
ATOM 587 O O . LEU A 1 70 ? 7.461 11.836 6.629 1 90.62 70 LEU A O 1
ATOM 591 N N . ASP A 1 71 ? 7.285 13.977 6.625 1 88.12 71 ASP A N 1
ATOM 592 C CA . ASP A 1 71 ? 8.703 14.328 6.586 1 88.12 71 ASP A CA 1
ATOM 593 C C . ASP A 1 71 ? 9.289 14.07 5.199 1 88.12 71 ASP A C 1
ATOM 595 O O . ASP A 1 71 ? 10.492 13.828 5.066 1 88.12 71 ASP A O 1
ATOM 599 N N . PHE A 1 72 ? 8.43 14.055 4.18 1 91.56 72 PHE A N 1
ATOM 600 C CA . P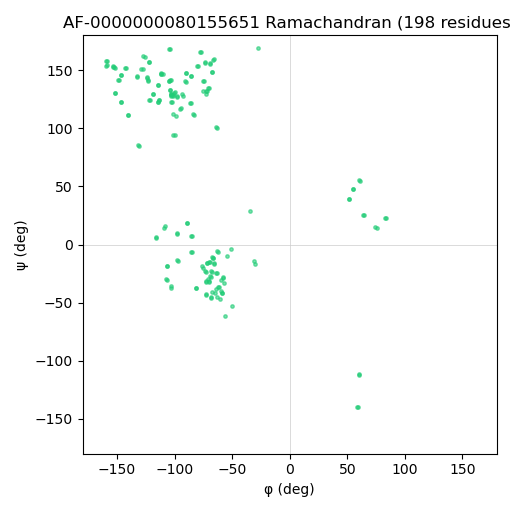HE A 1 72 ? 8.945 14 2.816 1 91.56 72 PHE A CA 1
ATOM 601 C C . PHE A 1 72 ? 9.5 15.359 2.398 1 91.56 72 PHE A C 1
ATOM 603 O O . PHE A 1 72 ? 8.93 16.406 2.74 1 91.56 72 PHE A O 1
ATOM 610 N N . PRO A 1 73 ? 10.633 15.297 1.67 1 91.81 73 PRO A N 1
ATOM 611 C CA . PRO A 1 73 ? 11.055 16.562 1.071 1 91.81 73 PRO A CA 1
ATOM 612 C C . PRO A 1 73 ? 10.078 17.078 0.016 1 91.81 73 PRO A C 1
ATOM 614 O O . PRO A 1 73 ? 9.273 16.297 -0.516 1 91.81 73 PRO A O 1
ATOM 617 N N . ARG A 1 74 ? 10.141 18.312 -0.247 1 94.31 74 ARG A N 1
ATOM 618 C CA . ARG A 1 74 ? 9.211 18.953 -1.171 1 94.31 74 ARG A CA 1
ATOM 619 C C . ARG A 1 74 ? 9.43 18.469 -2.598 1 94.31 74 ARG A C 1
ATOM 621 O O . ARG A 1 74 ? 8.586 18.656 -3.467 1 94.31 74 ARG A O 1
ATOM 628 N N . THR A 1 75 ? 10.547 17.75 -2.795 1 93.31 75 THR A N 1
ATOM 629 C CA . THR A 1 75 ? 10.844 17.219 -4.117 1 93.31 75 THR A CA 1
ATOM 630 C C . THR A 1 75 ? 9.984 16 -4.414 1 93.31 75 THR A C 1
ATOM 632 O O . THR A 1 75 ? 9.836 15.602 -5.57 1 93.31 75 THR A O 1
ATOM 635 N N . VAL A 1 76 ? 9.469 15.445 -3.406 1 94.75 76 VAL A N 1
ATOM 636 C CA . VAL A 1 76 ? 8.562 14.32 -3.584 1 94.75 76 VAL A CA 1
ATOM 637 C C . VAL A 1 76 ? 7.141 14.836 -3.803 1 94.75 76 VAL A C 1
ATOM 639 O O . VAL A 1 76 ? 6.586 15.523 -2.945 1 94.75 76 VAL A O 1
ATOM 642 N N . ARG A 1 77 ? 6.605 14.422 -4.965 1 96.62 77 ARG A N 1
ATOM 643 C CA . ARG A 1 77 ? 5.297 14.969 -5.305 1 96.62 77 ARG A CA 1
ATOM 644 C C . ARG A 1 77 ? 4.203 13.914 -5.129 1 96.62 77 ARG A C 1
ATOM 646 O O . ARG A 1 77 ? 3.016 14.25 -5.109 1 96.62 77 ARG A O 1
ATOM 653 N N . ARG A 1 78 ? 4.609 12.664 -5.086 1 97.19 78 ARG A N 1
ATOM 654 C CA . ARG A 1 78 ? 3.658 11.586 -4.859 1 97.19 78 ARG A CA 1
ATOM 655 C C . ARG A 1 78 ? 4.367 10.336 -4.348 1 97.19 78 ARG A C 1
ATOM 657 O O . ARG A 1 78 ? 5.57 10.172 -4.543 1 97.19 78 ARG A O 1
ATOM 664 N N . VAL A 1 79 ? 3.59 9.539 -3.729 1 97.88 79 VAL A N 1
ATOM 665 C CA . VAL A 1 79 ? 4.043 8.219 -3.291 1 97.88 79 VAL A CA 1
ATOM 666 C C . VAL A 1 79 ? 3.5 7.145 -4.227 1 97.88 79 VAL A C 1
ATOM 668 O O . VAL A 1 79 ? 2.312 7.148 -4.562 1 97.88 79 VAL A O 1
ATOM 671 N N . ASP A 1 80 ? 4.406 6.301 -4.688 1 98.44 80 ASP A N 1
ATOM 672 C CA . ASP A 1 80 ? 3.979 5.266 -5.625 1 98.44 80 ASP A CA 1
ATOM 673 C C . ASP A 1 80 ? 3.354 4.082 -4.891 1 98.44 80 ASP A C 1
ATOM 675 O O . ASP A 1 80 ? 2.408 3.467 -5.387 1 98.44 80 ASP A O 1
ATOM 679 N N . ALA A 1 81 ? 3.865 3.725 -3.764 1 98.75 81 ALA A N 1
ATOM 680 C CA . ALA A 1 81 ? 3.424 2.619 -2.918 1 98.75 81 ALA A CA 1
ATOM 681 C C . ALA A 1 81 ? 3.904 2.801 -1.481 1 98.75 81 ALA A C 1
ATOM 683 O O . ALA A 1 81 ? 4.883 3.51 -1.232 1 98.75 81 ALA A O 1
ATOM 684 N N . ALA A 1 82 ? 3.207 2.236 -0.542 1 98.56 82 ALA A N 1
ATOM 685 C CA . ALA A 1 82 ? 3.592 2.303 0.865 1 98.56 82 ALA A CA 1
ATOM 686 C C . ALA A 1 82 ? 3.207 1.022 1.6 1 98.56 82 ALA A C 1
ATOM 688 O O . ALA A 1 82 ? 2.189 0.401 1.285 1 98.56 82 ALA A O 1
ATOM 689 N N . VAL A 1 83 ? 4.031 0.675 2.527 1 98.06 83 VAL A N 1
ATOM 690 C CA . VAL A 1 83 ? 3.736 -0.498 3.344 1 98.06 83 VAL A CA 1
ATOM 691 C C . VAL A 1 83 ? 4.379 -0.346 4.719 1 98.06 83 VAL A C 1
ATOM 693 O O . VAL A 1 83 ? 5.512 0.121 4.836 1 98.06 83 VAL A O 1
ATOM 696 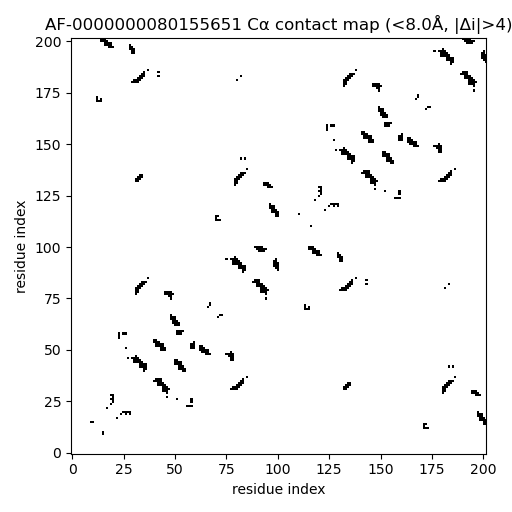N N . HIS A 1 84 ? 3.562 -0.587 5.727 1 97.12 84 HIS A N 1
ATOM 697 C CA . HIS A 1 84 ? 4.055 -0.586 7.098 1 97.12 84 HIS A CA 1
ATOM 698 C C . HIS A 1 84 ? 4.41 -1.996 7.559 1 97.12 84 HIS A C 1
ATOM 700 O O . HIS A 1 84 ? 3.553 -2.885 7.562 1 97.12 84 HIS A O 1
ATOM 706 N N . ASP A 1 85 ? 5.672 -2.158 7.84 1 94.69 85 ASP A N 1
ATOM 707 C CA . ASP A 1 85 ? 6.16 -3.414 8.406 1 94.69 85 ASP A CA 1
ATOM 708 C C . ASP A 1 85 ? 5.969 -3.445 9.922 1 94.69 85 ASP A C 1
ATOM 710 O O . ASP A 1 85 ? 6.699 -2.779 10.656 1 94.69 85 ASP A O 1
ATOM 714 N N . GLU A 1 86 ? 5.074 -4.309 10.406 1 92.75 86 GLU A N 1
ATOM 715 C CA . GLU A 1 86 ? 4.711 -4.309 11.812 1 92.75 86 GLU A CA 1
ATOM 716 C C . GLU A 1 86 ? 5.836 -4.879 12.68 1 92.75 86 GLU A C 1
ATOM 718 O O . GLU A 1 86 ? 5.934 -4.562 13.867 1 92.75 86 GLU A O 1
ATOM 723 N N . ASN A 1 87 ? 6.652 -5.656 12.086 1 91.5 87 ASN A N 1
ATOM 724 C CA . ASN A 1 87 ? 7.75 -6.254 12.844 1 91.5 87 ASN A CA 1
ATOM 725 C C . ASN A 1 87 ? 8.82 -5.223 13.18 1 91.5 87 ASN A C 1
ATOM 727 O O . ASN A 1 87 ? 9.281 -5.152 14.32 1 91.5 87 ASN A O 1
ATOM 731 N N . THR A 1 88 ? 9.141 -4.43 12.289 1 90.81 88 THR A N 1
ATOM 732 C CA . THR A 1 88 ? 10.203 -3.449 12.492 1 90.81 88 THR A CA 1
ATOM 733 C C . THR A 1 88 ? 9.617 -2.09 12.867 1 90.81 88 THR A C 1
ATOM 735 O O . THR A 1 88 ? 10.344 -1.194 13.305 1 90.81 88 THR A O 1
ATOM 738 N N . GLU A 1 89 ? 8.32 -1.938 12.688 1 92.69 89 GLU A N 1
ATOM 739 C CA . GLU A 1 89 ? 7.594 -0.696 12.93 1 92.69 89 GLU A CA 1
ATOM 740 C C . GLU A 1 89 ? 8.062 0.412 11.992 1 92.69 89 GLU A C 1
ATOM 742 O O . GLU A 1 89 ? 8.055 1.589 12.359 1 92.69 89 GLU A O 1
ATOM 747 N N . LYS A 1 90 ? 8.57 -0.047 10.875 1 91.25 90 LYS A N 1
ATOM 748 C CA . LYS A 1 90 ? 8.992 0.903 9.852 1 91.25 90 LYS A CA 1
ATOM 749 C C . LYS A 1 90 ? 8.008 0.944 8.695 1 91.25 90 LYS A C 1
ATOM 751 O O . LYS A 1 90 ? 7.453 -0.088 8.305 1 91.25 90 LYS A O 1
ATOM 756 N N . THR A 1 91 ? 7.809 2.158 8.219 1 94.81 91 THR A N 1
ATOM 757 C CA . THR A 1 91 ? 7.016 2.322 7.008 1 94.81 91 THR A CA 1
ATOM 758 C C . THR A 1 91 ? 7.914 2.6 5.805 1 94.81 91 THR A C 1
ATOM 760 O O . THR A 1 91 ? 8.789 3.467 5.863 1 94.81 91 THR A O 1
ATOM 763 N N . TYR A 1 92 ? 7.688 1.793 4.77 1 96.31 92 TYR A N 1
ATOM 764 C CA . TYR A 1 92 ? 8.391 2.01 3.51 1 96.31 92 TYR A CA 1
ATOM 765 C C . TYR A 1 92 ? 7.523 2.783 2.525 1 96.31 92 TYR A C 1
ATOM 767 O O . TYR A 1 92 ? 6.395 2.385 2.236 1 96.31 92 TYR A O 1
ATOM 775 N N . PHE A 1 93 ? 8.156 3.891 2.02 1 97.69 93 PHE A N 1
ATOM 776 C CA . PHE A 1 93 ? 7.52 4.668 0.961 1 97.69 93 PHE A CA 1
ATOM 777 C C . PHE A 1 93 ? 8.328 4.582 -0.331 1 97.69 93 PHE A C 1
ATOM 779 O O . PHE A 1 93 ? 9.5 4.949 -0.363 1 97.69 93 PHE A O 1
ATOM 786 N N . PHE A 1 94 ? 7.648 4.129 -1.334 1 98 94 PHE A N 1
ATOM 787 C CA . PHE A 1 94 ? 8.328 3.949 -2.611 1 98 94 PHE A CA 1
ATOM 788 C C . PHE A 1 94 ? 8.023 5.109 -3.553 1 98 94 PHE A C 1
ATOM 790 O O . PHE A 1 94 ? 6.871 5.516 -3.697 1 98 94 PHE A O 1
ATOM 797 N N . VAL A 1 95 ? 9.062 5.648 -4.109 1 97.75 95 VAL A N 1
ATOM 798 C CA . VAL A 1 95 ? 8.984 6.746 -5.066 1 97.75 95 VAL A CA 1
ATOM 799 C C . VAL A 1 95 ? 10.008 6.531 -6.184 1 97.75 95 VAL A C 1
ATOM 801 O O . VAL A 1 95 ? 11.219 6.59 -5.945 1 97.75 95 VAL A O 1
ATOM 804 N N . ASP A 1 96 ? 9.453 6.254 -7.406 1 97.25 96 ASP A N 1
ATOM 805 C CA . ASP A 1 96 ? 10.32 6.016 -8.555 1 97.25 96 ASP A CA 1
ATOM 806 C C . ASP A 1 96 ? 11.242 4.828 -8.312 1 97.25 96 ASP A C 1
ATOM 808 O O . ASP A 1 96 ? 10.789 3.686 -8.211 1 97.25 96 ASP A O 1
ATOM 812 N N . ASP A 1 97 ? 12.516 5.098 -8.203 1 98.12 97 ASP A N 1
ATOM 813 C 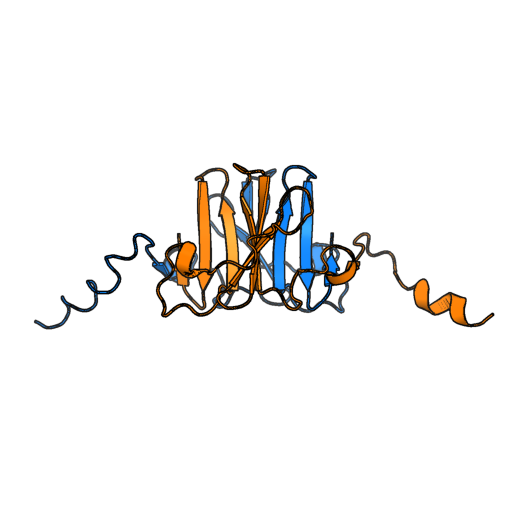CA . ASP A 1 97 ? 13.477 4.016 -8.031 1 98.12 97 ASP A CA 1
ATOM 814 C C . ASP A 1 97 ? 14.039 3.992 -6.613 1 98.12 97 ASP A C 1
ATOM 816 O O . ASP A 1 97 ? 15.023 3.305 -6.344 1 98.12 97 ASP A O 1
ATOM 820 N N . LYS A 1 98 ? 13.32 4.727 -5.707 1 97.44 98 LYS A N 1
ATOM 821 C CA . LYS A 1 98 ? 13.805 4.867 -4.336 1 97.44 98 LYS A CA 1
ATOM 822 C C . LYS A 1 98 ? 12.727 4.473 -3.33 1 97.44 98 LYS A C 1
ATOM 824 O O . LYS A 1 98 ? 11.547 4.383 -3.678 1 97.44 98 LYS A O 1
ATOM 829 N N . PHE A 1 99 ? 13.219 4.207 -2.092 1 96.44 99 PHE A N 1
ATOM 830 C CA . PHE A 1 99 ? 12.289 4.105 -0.975 1 96.44 99 PHE A CA 1
ATOM 831 C C . PHE A 1 99 ? 12.781 4.914 0.219 1 96.44 99 PHE A C 1
ATOM 833 O O . PHE A 1 99 ? 13.984 5.074 0.41 1 96.44 99 PHE A O 1
ATOM 840 N N . TRP A 1 100 ? 11.727 5.453 0.861 1 93.69 100 TRP A N 1
ATOM 841 C CA . TRP A 1 100 ? 11.914 6.172 2.117 1 93.69 100 TRP A CA 1
ATOM 842 C C . TRP A 1 100 ? 11.477 5.316 3.303 1 93.69 100 TRP A C 1
ATOM 844 O O . TRP A 1 100 ? 10.508 4.555 3.203 1 93.69 100 TRP A O 1
ATOM 854 N N . ARG A 1 101 ? 12.273 5.453 4.371 1 88.06 101 ARG A N 1
ATOM 855 C CA . ARG A 1 101 ? 11.852 4.746 5.574 1 88.06 101 ARG A CA 1
ATOM 856 C C . ARG A 1 101 ? 12.18 5.555 6.828 1 88.06 101 ARG A C 1
ATOM 858 O O . ARG A 1 101 ? 13.117 6.352 6.832 1 88.06 101 ARG A O 1
ATOM 865 N N . THR B 1 1 ? 39.219 19.453 -1.179 1 24.42 1 THR B N 1
ATOM 866 C CA . THR B 1 1 ? 38.844 18.766 -2.41 1 24.42 1 THR B CA 1
ATOM 867 C C . THR B 1 1 ? 37.312 18.828 -2.611 1 24.42 1 THR B C 1
ATOM 869 O O . THR B 1 1 ? 36.562 18.969 -1.648 1 24.42 1 THR B O 1
ATOM 872 N N . PHE B 1 2 ? 36.719 19.219 -3.834 1 25.75 2 PHE B N 1
ATOM 873 C CA . PHE B 1 2 ? 35.438 19.766 -4.262 1 25.75 2 PHE B CA 1
ATOM 874 C C . PHE B 1 2 ? 34.281 18.812 -3.887 1 25.75 2 PHE B C 1
ATOM 876 O O . PHE B 1 2 ? 33.156 19.25 -3.707 1 25.75 2 PHE B O 1
ATOM 883 N N . TRP B 1 3 ? 34.5 17.531 -4.039 1 26.78 3 TRP B N 1
ATOM 884 C CA . TRP B 1 3 ? 33.406 16.547 -4.012 1 26.78 3 TRP B CA 1
ATOM 885 C C . TRP B 1 3 ? 32.719 16.547 -2.656 1 26.78 3 TRP B C 1
ATOM 887 O O . TRP B 1 3 ? 31.797 15.742 -2.424 1 26.78 3 TRP B O 1
ATOM 897 N N . ARG B 1 4 ? 33.156 17.234 -1.649 1 28.12 4 ARG B N 1
ATOM 898 C CA . ARG B 1 4 ? 32.625 17.094 -0.298 1 28.12 4 ARG B CA 1
ATOM 899 C C . ARG B 1 4 ? 31.141 17.438 -0.248 1 28.12 4 ARG B C 1
ATOM 901 O O . ARG B 1 4 ? 30.422 16.969 0.634 1 28.12 4 ARG B O 1
ATOM 908 N N . GLN B 1 5 ? 30.781 18.547 -0.86 1 31.17 5 GLN B N 1
ATOM 909 C CA . GLN B 1 5 ? 29.562 19.297 -0.53 1 31.17 5 GLN B CA 1
ATOM 910 C C . GLN B 1 5 ? 28.312 18.531 -0.927 1 31.17 5 GLN B C 1
ATOM 912 O O . GLN B 1 5 ? 27.234 18.781 -0.39 1 31.17 5 GLN B O 1
ATOM 917 N N . ILE B 1 6 ? 28.344 17.953 -2.168 1 31.83 6 ILE B N 1
ATOM 918 C CA . ILE B 1 6 ? 27.047 17.531 -2.705 1 31.83 6 ILE B CA 1
ATOM 919 C C . ILE B 1 6 ? 26.453 16.422 -1.829 1 31.83 6 ILE B C 1
ATOM 921 O O . ILE B 1 6 ? 25.266 16.141 -1.909 1 31.83 6 ILE B O 1
ATOM 925 N N . SER B 1 7 ? 27.219 15.508 -1.321 1 35.31 7 SER B N 1
ATOM 926 C CA . SER B 1 7 ? 26.641 14.422 -0.541 1 35.31 7 SER B CA 1
ATOM 927 C C . SER B 1 7 ? 25.844 14.953 0.644 1 35.31 7 SER B C 1
ATOM 929 O O . SER B 1 7 ? 25.109 14.203 1.3 1 35.31 7 SER B O 1
ATOM 931 N N . GLN B 1 8 ? 26.172 16.016 1.273 1 34.62 8 GLN B N 1
ATOM 932 C CA . GLN B 1 8 ? 25.688 16.562 2.541 1 34.62 8 GLN B CA 1
ATOM 933 C C . GLN B 1 8 ? 24.219 16.953 2.449 1 34.62 8 GLN B C 1
ATOM 935 O O . GLN B 1 8 ? 23.609 17.344 3.451 1 34.62 8 GLN B O 1
ATOM 940 N N . ILE B 1 9 ? 23.875 17.531 1.371 1 34.56 9 ILE B N 1
ATOM 941 C CA . ILE B 1 9 ? 22.484 17.953 1.285 1 34.56 9 ILE B CA 1
ATOM 942 C C . ILE B 1 9 ? 21.562 16.75 1.56 1 34.56 9 ILE B C 1
ATOM 944 O O . ILE B 1 9 ? 20.453 16.672 1.009 1 34.56 9 ILE B O 1
ATOM 948 N N . SER B 1 10 ? 22 15.531 1.646 1 41.34 10 SER B N 1
ATOM 949 C CA . SER B 1 10 ? 21.234 14.531 2.395 1 41.34 10 SER B CA 1
ATOM 950 C C . SER B 1 10 ? 20.531 15.156 3.6 1 41.34 10 SER B C 1
ATOM 952 O O . SER B 1 10 ? 21.109 15.211 4.691 1 41.34 10 SER B O 1
ATOM 954 N N . GLN B 1 11 ? 20.172 16.391 3.557 1 38.12 11 GLN B N 1
ATOM 955 C CA . GLN B 1 11 ? 19.609 17.359 4.496 1 38.12 11 GLN B CA 1
ATOM 956 C C . GLN B 1 11 ? 18.781 16.672 5.578 1 38.12 11 GLN B C 1
ATOM 958 O O . GLN B 1 11 ? 18.406 15.508 5.43 1 38.12 11 GLN B O 1
ATOM 963 N N . ASN B 1 12 ? 18.344 17.469 6.75 1 40.41 12 ASN B N 1
ATOM 964 C CA . ASN B 1 12 ? 17.703 17.188 8.031 1 40.41 12 ASN B CA 1
ATOM 965 C C . ASN B 1 12 ? 16.438 16.344 7.852 1 40.41 12 ASN B C 1
ATOM 967 O O . ASN B 1 12 ? 15.508 16.438 8.648 1 40.41 12 ASN B O 1
ATOM 971 N N . SER B 1 13 ? 16.062 16.062 6.598 1 49.38 13 SER B N 1
ATOM 972 C CA . SER B 1 13 ? 14.836 15.281 6.703 1 49.38 13 SER B CA 1
ATOM 973 C C . SER B 1 13 ? 15.094 13.945 7.391 1 49.38 13 SER B C 1
ATOM 975 O O . SER B 1 13 ? 16.078 13.266 7.094 1 49.38 13 SER B O 1
ATOM 977 N N . LYS B 1 14 ? 14.766 13.883 8.57 1 57.78 14 LYS B N 1
ATOM 978 C CA . LYS B 1 14 ? 14.82 12.68 9.398 1 57.78 14 LYS B CA 1
ATOM 979 C C . LYS B 1 14 ? 14.578 11.422 8.57 1 57.78 14 LYS B C 1
ATOM 981 O O . LYS B 1 14 ? 15.164 10.375 8.844 1 57.78 14 LYS B O 1
ATOM 986 N N . THR B 1 15 ? 14.039 11.586 7.219 1 64.19 15 THR B N 1
ATOM 987 C CA . THR B 1 15 ? 13.742 10.352 6.504 1 64.19 15 THR B CA 1
ATOM 988 C C . THR B 1 15 ? 14.844 10.039 5.492 1 64.19 15 THR B C 1
ATOM 990 O O . THR B 1 15 ? 15.25 10.906 4.719 1 64.19 15 THR B O 1
ATOM 993 N N . GLU B 1 16 ? 15.625 9 5.656 1 80.75 16 GLU B N 1
ATOM 994 C CA . GLU B 1 16 ? 16.656 8.469 4.758 1 80.75 16 GLU B CA 1
ATOM 995 C C . GLU B 1 16 ? 16.016 7.738 3.576 1 80.75 16 GLU B C 1
ATOM 997 O O . GLU B 1 16 ? 14.945 7.148 3.705 1 80.75 16 GLU B O 1
ATOM 1002 N N . HIS B 1 17 ? 16.578 8.125 2.262 1 89.56 17 HIS B N 1
ATOM 1003 C CA . HIS B 1 17 ? 16.109 7.34 1.122 1 89.56 17 HIS B CA 1
ATOM 1004 C C . HIS B 1 17 ? 17.234 6.484 0.542 1 89.56 17 HIS B C 1
ATOM 1006 O O . HIS B 1 17 ? 18.406 6.797 0.721 1 89.56 17 HIS B O 1
ATOM 1012 N N . HIS B 1 18 ? 16.797 5.316 0.031 1 95.12 18 HIS B N 1
ATOM 1013 C CA . HIS B 1 18 ? 17.688 4.312 -0.553 1 95.12 18 HIS B CA 1
ATOM 1014 C C . HIS B 1 18 ? 17.188 3.883 -1.932 1 95.12 18 HIS B C 1
ATOM 1016 O O . HIS B 1 18 ? 16 3.977 -2.227 1 95.12 18 HIS B O 1
ATOM 1022 N N . LEU B 1 19 ? 18.219 3.49 -2.768 1 97.12 19 LEU B N 1
ATOM 1023 C CA . LEU B 1 19 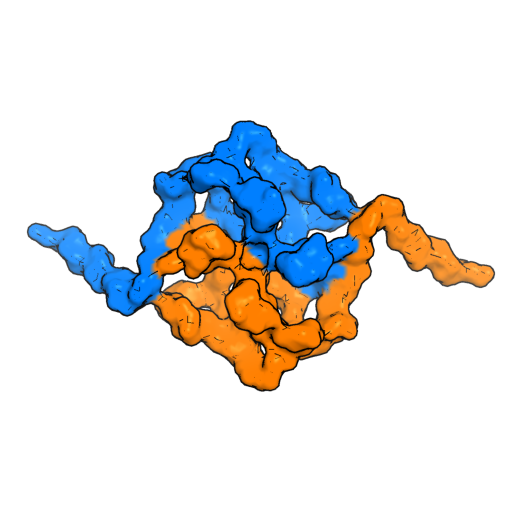? 17.828 2.881 -4.035 1 97.12 19 LEU B CA 1
ATOM 1024 C C . LEU B 1 19 ? 17.234 1.5 -3.807 1 97.12 19 LEU B C 1
ATOM 1026 O O . LEU B 1 19 ? 17.797 0.679 -3.082 1 97.12 19 LEU B O 1
ATOM 1030 N N . ILE B 1 20 ? 16.125 1.273 -4.5 1 97.88 20 ILE B N 1
ATOM 1031 C CA . ILE B 1 20 ? 15.461 -0.023 -4.391 1 97.88 20 ILE B CA 1
ATOM 1032 C C . ILE B 1 20 ? 16.422 -1.131 -4.812 1 97.88 20 ILE B C 1
ATOM 1034 O O . ILE B 1 20 ? 16.578 -2.133 -4.109 1 97.88 20 ILE B O 1
ATOM 1038 N N . LYS B 1 21 ? 17.172 -0.893 -5.891 1 98.06 21 LYS B N 1
ATOM 1039 C CA . LYS B 1 21 ? 18.047 -1.905 -6.488 1 98.06 21 LYS B CA 1
ATOM 1040 C C . LYS B 1 21 ? 19.203 -2.246 -5.566 1 98.06 21 LYS B C 1
ATOM 1042 O O . LYS B 1 21 ? 19.781 -3.34 -5.648 1 98.06 21 LYS B O 1
ATOM 1047 N N . THR B 1 22 ? 19.562 -1.335 -4.652 1 96.44 22 THR B N 1
ATOM 1048 C CA . THR B 1 22 ? 20.656 -1.582 -3.721 1 96.44 22 THR B CA 1
ATOM 1049 C C . THR B 1 22 ? 20.25 -2.602 -2.66 1 96.44 22 THR B C 1
ATOM 1051 O O . THR B 1 22 ? 21.047 -3.438 -2.25 1 96.44 22 THR B O 1
ATOM 1054 N N . PHE B 1 23 ? 19.016 -2.662 -2.266 1 94.94 23 PHE B N 1
ATOM 1055 C CA . PHE B 1 23 ? 18.547 -3.525 -1.188 1 94.94 23 PHE B CA 1
ATOM 1056 C C . PHE B 1 23 ? 17.828 -4.75 -1.748 1 94.94 23 PHE B C 1
ATOM 1058 O O . PHE B 1 23 ? 17.938 -5.844 -1.188 1 94.94 23 PHE B O 1
ATOM 1065 N N . TRP B 1 24 ? 17.141 -4.523 -2.828 1 97.38 24 TRP B N 1
ATOM 1066 C CA . TRP B 1 24 ? 16.422 -5.59 -3.514 1 97.38 24 TRP B CA 1
ATOM 1067 C C . TRP B 1 24 ? 16.703 -5.566 -5.012 1 97.38 24 TRP B C 1
ATOM 1069 O O . TRP B 1 24 ? 15.883 -5.094 -5.801 1 97.38 24 TRP B O 1
ATOM 1079 N N . PRO B 1 25 ? 17.781 -6.207 -5.402 1 97.38 25 PRO B N 1
ATOM 1080 C CA . PRO B 1 25 ? 18.156 -6.141 -6.812 1 97.38 25 PRO B CA 1
ATOM 1081 C C . PRO B 1 25 ? 17.125 -6.789 -7.738 1 97.38 25 PRO B C 1
ATOM 1083 O O . PRO B 1 25 ? 17 -6.391 -8.898 1 97.38 25 PRO B O 1
ATOM 1086 N N . ALA B 1 26 ? 16.391 -7.668 -7.227 1 98 26 ALA B N 1
ATOM 1087 C CA . ALA B 1 26 ? 15.453 -8.438 -8.039 1 98 26 ALA B CA 1
ATOM 1088 C C . ALA B 1 26 ? 14.125 -7.695 -8.195 1 98 26 ALA B C 1
ATOM 1090 O O . ALA B 1 26 ? 13.297 -8.07 -9.023 1 98 26 ALA B O 1
ATOM 1091 N N . LEU B 1 27 ? 13.922 -6.586 -7.516 1 98.31 27 LEU B N 1
ATOM 1092 C CA . LEU B 1 27 ? 12.672 -5.832 -7.59 1 98.31 27 LEU B CA 1
ATOM 1093 C C . LEU B 1 27 ? 12.695 -4.863 -8.766 1 98.31 27 LEU B C 1
ATOM 1095 O O . LEU B 1 27 ? 13.734 -4.289 -9.086 1 98.31 27 LEU B O 1
ATOM 1099 N N . PRO B 1 28 ? 11.516 -4.723 -9.328 1 98 28 PRO B N 1
ATOM 1100 C CA . PRO B 1 28 ? 11.445 -3.66 -10.328 1 98 28 PRO B CA 1
ATOM 1101 C C . PRO B 1 28 ? 11.445 -2.264 -9.711 1 98 28 PRO B C 1
ATOM 1103 O O . PRO B 1 28 ? 11.172 -2.111 -8.516 1 98 28 PRO B O 1
ATOM 1106 N N . ASN B 1 29 ? 11.891 -1.253 -10.586 1 97.94 29 ASN B N 1
ATOM 1107 C CA . ASN B 1 29 ? 11.594 0.133 -10.234 1 97.94 29 ASN B CA 1
ATOM 1108 C C . ASN B 1 29 ? 10.141 0.494 -10.539 1 97.94 29 ASN B C 1
ATOM 1110 O O . ASN B 1 29 ? 9.43 -0.281 -11.172 1 97.94 29 ASN B O 1
ATOM 1114 N N . HIS B 1 30 ? 9.734 1.608 -9.984 1 97.81 30 HIS B N 1
ATOM 1115 C CA . HIS B 1 30 ? 8.406 2.146 -10.258 1 97.81 30 HIS B CA 1
ATOM 1116 C C . HIS B 1 30 ? 7.316 1.169 -9.836 1 97.81 30 HIS B C 1
ATOM 1118 O O . HIS B 1 30 ? 6.438 0.834 -10.633 1 97.81 30 HIS B O 1
ATOM 1124 N N . ILE B 1 31 ? 7.395 0.79 -8.562 1 98.06 31 ILE B N 1
ATOM 1125 C CA . ILE B 1 31 ? 6.41 -0.103 -7.965 1 98.06 31 ILE B CA 1
ATOM 1126 C C . ILE B 1 31 ? 5.059 0.606 -7.871 1 98.06 31 ILE B C 1
ATOM 1128 O O . ILE B 1 31 ? 5.004 1.834 -7.77 1 98.06 31 ILE B O 1
ATOM 1132 N N . GLN B 1 32 ? 4.039 -0.198 -7.992 1 98.56 32 GLN B N 1
ATOM 1133 C CA . GLN B 1 32 ? 2.73 0.443 -8.055 1 98.56 32 GLN B CA 1
ATOM 1134 C C . GLN B 1 32 ? 1.952 0.235 -6.758 1 98.56 32 GLN B C 1
ATOM 1136 O O . GLN B 1 32 ? 1.138 1.077 -6.375 1 98.56 32 GLN B O 1
ATOM 1141 N N . ALA B 1 33 ? 2.164 -0.908 -6.008 1 98.75 33 ALA B N 1
ATOM 1142 C CA . ALA B 1 33 ? 1.473 -1.19 -4.75 1 98.75 33 ALA B CA 1
ATOM 1143 C C . ALA B 1 33 ? 2.32 -2.078 -3.846 1 98.75 33 ALA B C 1
ATOM 1145 O O . ALA B 1 33 ? 3.176 -2.826 -4.324 1 98.75 33 ALA B O 1
ATOM 1146 N N . ALA B 1 34 ? 2.121 -1.958 -2.555 1 98.69 34 ALA B N 1
ATOM 1147 C CA . ALA B 1 34 ? 2.801 -2.785 -1.56 1 98.69 34 ALA B CA 1
ATOM 1148 C C . ALA B 1 34 ? 1.918 -3.006 -0.334 1 98.69 34 ALA B C 1
ATOM 1150 O O . ALA B 1 34 ? 1.15 -2.121 0.052 1 98.69 34 ALA B O 1
ATOM 1151 N N . TYR B 1 35 ? 1.955 -4.129 0.205 1 98.44 35 TYR B N 1
ATOM 1152 C CA . TYR B 1 35 ? 1.251 -4.371 1.459 1 98.44 35 TYR B CA 1
ATOM 1153 C C . TYR B 1 35 ? 1.907 -5.504 2.24 1 98.44 35 TYR B C 1
ATOM 1155 O O . TYR B 1 35 ? 2.598 -6.348 1.661 1 98.44 35 TYR B O 1
ATOM 1163 N N . GLU B 1 36 ? 1.75 -5.457 3.559 1 98.06 36 GLU B N 1
ATOM 1164 C CA . GLU B 1 36 ? 2.271 -6.516 4.414 1 98.06 36 GLU B CA 1
ATOM 1165 C C . GLU B 1 36 ? 1.217 -7.59 4.672 1 98.06 36 GLU B C 1
ATOM 1167 O O . GLU B 1 36 ? 0.062 -7.27 4.965 1 98.06 36 GLU B O 1
ATOM 1172 N N . TYR B 1 37 ? 1.611 -8.773 4.414 1 96.44 37 TYR B N 1
ATOM 1173 C CA . TYR B 1 37 ? 0.863 -9.93 4.887 1 96.44 37 TYR B CA 1
ATOM 1174 C C . TYR B 1 37 ? 1.496 -10.516 6.141 1 96.44 37 TYR B C 1
ATOM 1176 O O . TYR B 1 37 ? 2.352 -11.398 6.059 1 96.44 37 TYR B O 1
ATOM 1184 N N . LYS B 1 38 ? 0.969 -10.062 7.305 1 94.19 38 LYS B N 1
ATOM 1185 C CA . LYS B 1 38 ? 1.641 -10.297 8.578 1 94.19 38 LYS B CA 1
ATOM 1186 C C . LYS B 1 38 ? 1.573 -11.773 8.977 1 94.19 38 LYS B C 1
ATOM 1188 O O . LYS B 1 38 ? 2.502 -12.297 9.594 1 94.19 38 LYS B O 1
ATOM 1193 N N . GLN B 1 39 ? 0.515 -12.383 8.578 1 93.19 39 GLN B N 1
ATOM 1194 C CA . GLN B 1 39 ? 0.314 -13.773 8.945 1 93.19 39 GLN B CA 1
ATOM 1195 C C . GLN B 1 39 ? 1.465 -14.648 8.453 1 93.19 39 GLN B C 1
ATOM 1197 O O . GLN B 1 39 ? 1.833 -15.625 9.109 1 93.19 39 GLN B O 1
ATOM 1202 N N . LYS B 1 40 ? 2.082 -14.266 7.395 1 94.12 40 LYS B N 1
ATOM 1203 C CA . LYS B 1 40 ? 3.186 -15.039 6.832 1 94.12 40 LYS B CA 1
ATOM 1204 C C . LYS B 1 40 ? 4.492 -14.25 6.887 1 94.12 40 LYS B C 1
ATOM 1206 O O . LYS B 1 40 ? 5.496 -14.664 6.305 1 94.12 40 LYS B O 1
ATOM 1211 N N . ASP B 1 41 ? 4.438 -13.125 7.512 1 94.12 41 ASP B N 1
ATOM 1212 C CA . ASP B 1 41 ? 5.598 -12.25 7.637 1 94.12 41 ASP B CA 1
ATOM 1213 C C . ASP B 1 41 ? 6.188 -11.922 6.266 1 94.12 41 ASP B C 1
ATOM 1215 O O . ASP B 1 41 ? 7.395 -12.062 6.055 1 94.12 41 ASP B O 1
ATOM 1219 N N . GLN B 1 42 ? 5.281 -11.539 5.328 1 97 42 GLN B N 1
ATOM 1220 C CA . GLN B 1 42 ? 5.691 -11.25 3.957 1 97 42 GLN B CA 1
ATOM 1221 C C . GLN B 1 42 ? 5.273 -9.844 3.541 1 97 42 GLN B C 1
ATOM 1223 O O . GLN B 1 42 ? 4.246 -9.336 3.994 1 97 42 GLN B O 1
ATOM 1228 N N . LEU B 1 43 ? 6.18 -9.227 2.734 1 97.81 43 LEU B N 1
ATOM 1229 C CA . LEU B 1 43 ? 5.801 -8.039 1.979 1 97.81 43 LEU B CA 1
ATOM 1230 C C . LEU B 1 43 ? 5.516 -8.391 0.522 1 97.81 43 LEU B C 1
ATOM 1232 O O . LEU B 1 43 ? 6.285 -9.117 -0.108 1 97.81 43 LEU B O 1
ATOM 1236 N N . LEU B 1 44 ? 4.383 -7.977 0.044 1 98.38 44 LEU B N 1
ATOM 1237 C CA . LEU B 1 44 ? 4.074 -8.148 -1.371 1 98.38 44 LEU B CA 1
ATOM 1238 C C . LEU B 1 44 ? 4.219 -6.828 -2.121 1 98.38 44 LEU B C 1
ATOM 1240 O O . LEU B 1 44 ? 3.781 -5.781 -1.638 1 98.38 44 LEU B O 1
ATOM 1244 N N . ILE B 1 45 ? 4.914 -6.863 -3.289 1 98.75 45 ILE B N 1
ATOM 1245 C CA . ILE B 1 45 ? 5.176 -5.707 -4.137 1 98.75 45 ILE B CA 1
ATOM 1246 C C . ILE B 1 45 ? 4.555 -5.922 -5.512 1 98.75 45 ILE B C 1
ATOM 1248 O O . ILE B 1 45 ? 4.762 -6.965 -6.141 1 98.75 45 ILE B O 1
ATOM 1252 N N . CYS B 1 46 ? 3.785 -4.895 -5.965 1 98.75 46 CYS B N 1
ATOM 1253 C CA . CYS B 1 46 ? 3.082 -5.074 -7.227 1 98.75 46 CYS B CA 1
ATOM 1254 C C . CYS B 1 46 ? 3.609 -4.113 -8.289 1 98.75 46 CYS B C 1
ATOM 1256 O O . CYS B 1 46 ? 3.875 -2.945 -7.996 1 98.75 46 CYS B O 1
ATOM 1258 N N . LYS B 1 47 ? 3.77 -4.625 -9.445 1 98.69 47 LYS B N 1
ATOM 1259 C CA . LYS B 1 47 ? 3.998 -3.84 -10.656 1 98.69 47 LYS B CA 1
ATOM 1260 C C . LYS B 1 47 ? 3.371 -4.512 -11.875 1 98.69 47 LYS B C 1
ATOM 1262 O O . LYS B 1 47 ? 3.695 -5.66 -12.195 1 98.69 47 LYS B O 1
ATOM 1267 N N . GLY B 1 48 ? 2.5 -3.723 -12.508 1 97.88 48 GLY B N 1
ATOM 1268 C CA . GLY B 1 48 ? 1.758 -4.355 -13.586 1 97.88 48 GLY B CA 1
ATOM 1269 C C . GLY B 1 48 ? 0.954 -5.559 -13.125 1 97.88 48 GLY B C 1
ATOM 1270 O O . GLY B 1 48 ? 0.288 -5.512 -12.086 1 97.88 48 GLY B O 1
ATOM 1271 N N . ALA B 1 49 ? 0.973 -6.578 -13.977 1 98 49 ALA B N 1
ATOM 1272 C CA . ALA B 1 49 ? 0.202 -7.781 -13.672 1 98 49 ALA B CA 1
ATOM 1273 C C . ALA B 1 49 ? 1.031 -8.773 -12.859 1 98 49 ALA B C 1
ATOM 1275 O O . ALA B 1 49 ? 0.7 -9.961 -12.797 1 98 49 ALA B O 1
ATOM 1276 N N . ASN B 1 50 ? 2.094 -8.25 -12.258 1 98.56 50 ASN B N 1
ATOM 1277 C CA . ASN B 1 50 ? 2.986 -9.102 -11.484 1 98.56 50 ASN B CA 1
ATOM 1278 C C . ASN B 1 50 ? 3.109 -8.617 -10.039 1 98.56 50 ASN B C 1
ATOM 1280 O O . ASN B 1 50 ? 2.83 -7.453 -9.75 1 98.56 50 ASN B O 1
ATOM 1284 N N . TYR B 1 51 ? 3.49 -9.609 -9.203 1 98.56 51 TYR B N 1
ATOM 1285 C CA . TYR B 1 51 ? 3.855 -9.211 -7.852 1 98.56 51 TYR B CA 1
ATOM 1286 C C . TYR B 1 51 ? 5.035 -10.031 -7.344 1 98.56 51 TYR B C 1
ATOM 1288 O O . TYR B 1 51 ? 5.277 -11.148 -7.82 1 98.56 51 TYR B O 1
ATOM 1296 N N . TRP B 1 52 ? 5.777 -9.469 -6.496 1 98.75 52 TRP B N 1
ATOM 1297 C CA . TRP B 1 52 ? 6.938 -10.039 -5.816 1 98.75 52 TRP B CA 1
ATOM 1298 C C . TRP B 1 52 ? 6.656 -10.234 -4.332 1 98.75 52 TRP B C 1
ATOM 1300 O O . TRP B 1 52 ? 5.895 -9.469 -3.73 1 98.75 52 TRP B O 1
ATOM 1310 N N . VAL B 1 53 ? 7.242 -11.234 -3.854 1 98.62 53 VAL B N 1
ATOM 1311 C CA . VAL B 1 53 ? 7.133 -11.516 -2.426 1 98.62 53 VAL B CA 1
ATOM 1312 C C . VAL B 1 53 ? 8.5 -11.352 -1.762 1 98.62 53 VAL B C 1
ATOM 1314 O O . VAL B 1 53 ? 9.5 -11.875 -2.254 1 98.62 53 VAL B O 1
ATOM 1317 N N . ILE B 1 54 ? 8.508 -10.516 -0.78 1 98 54 ILE B N 1
ATOM 1318 C CA . ILE B 1 54 ? 9.703 -10.367 0.048 1 98 54 ILE B CA 1
ATOM 1319 C C . ILE B 1 54 ? 9.508 -11.109 1.371 1 98 54 ILE B C 1
ATOM 1321 O O . ILE B 1 54 ? 8.523 -10.875 2.082 1 98 54 ILE B O 1
ATOM 1325 N N . ASN B 1 55 ? 10.391 -11.992 1.615 1 96.06 55 ASN B N 1
ATOM 1326 C CA . ASN B 1 55 ? 10.477 -12.734 2.867 1 96.06 55 ASN B CA 1
ATOM 1327 C C . ASN B 1 55 ? 11.828 -12.539 3.545 1 96.06 55 ASN B C 1
ATOM 1329 O O . ASN B 1 55 ? 12.867 -12.773 2.934 1 96.06 55 ASN B O 1
ATOM 1333 N N . CYS B 1 56 ? 11.852 -12.094 4.805 1 88.75 56 CYS B N 1
ATOM 1334 C CA . CYS B 1 56 ? 13.086 -11.852 5.539 1 88.75 56 CYS B CA 1
ATOM 1335 C C . CYS B 1 56 ? 14.039 -10.977 4.734 1 88.75 56 CYS B C 1
ATOM 1337 O O . CYS B 1 56 ? 15.211 -11.32 4.555 1 88.75 56 CYS B O 1
ATOM 1339 N N . TYR B 1 57 ? 13.508 -10.023 4.082 1 87.88 57 TYR B N 1
ATOM 1340 C CA . TYR B 1 57 ? 14.227 -8.969 3.367 1 87.88 57 TYR B CA 1
ATOM 1341 C C . TYR B 1 57 ? 14.812 -9.5 2.062 1 87.88 57 TYR B C 1
ATOM 1343 O O . TYR B 1 57 ? 15.711 -8.891 1.488 1 87.88 57 TYR B O 1
ATOM 1351 N N . GLN B 1 58 ? 14.336 -10.656 1.689 1 96.44 58 GLN B N 1
ATOM 1352 C CA . GLN B 1 58 ? 14.766 -11.211 0.408 1 96.44 58 GLN B CA 1
ATOM 1353 C C . GLN B 1 58 ? 13.57 -11.492 -0.499 1 96.44 58 GLN B C 1
ATOM 1355 O O . GLN B 1 58 ? 12.539 -11.992 -0.041 1 96.44 58 GLN B O 1
ATOM 1360 N N . VAL B 1 59 ? 13.867 -11.18 -1.773 1 98.38 59 VAL B N 1
ATOM 1361 C CA . VAL B 1 59 ? 12.844 -11.547 -2.748 1 98.38 59 VAL B CA 1
ATOM 1362 C C . VAL B 1 59 ? 12.836 -13.062 -2.938 1 98.38 59 VAL B C 1
ATOM 1364 O O . VAL B 1 59 ? 13.883 -13.68 -3.107 1 98.38 59 VAL B O 1
ATOM 1367 N N . THR B 1 60 ? 11.609 -13.594 -2.871 1 98.38 60 THR B N 1
ATOM 1368 C CA . THR B 1 60 ? 11.5 -15.047 -2.98 1 98.38 60 THR B CA 1
ATOM 1369 C C . THR B 1 60 ? 11.852 -15.508 -4.391 1 98.38 60 THR B C 1
ATOM 1371 O O . THR B 1 60 ? 11.609 -14.789 -5.363 1 98.38 60 THR B O 1
ATOM 1374 N N . LYS B 1 61 ? 12.273 -16.75 -4.512 1 97.31 61 LYS B N 1
ATOM 1375 C CA . LYS B 1 61 ? 12.727 -17.328 -5.777 1 97.31 61 LYS B CA 1
ATOM 1376 C C . LYS B 1 61 ? 11.57 -17.484 -6.758 1 97.31 61 LYS B C 1
ATOM 1378 O O . LYS B 1 61 ? 11.766 -17.406 -7.973 1 97.31 61 LYS B O 1
ATOM 1383 N N . ASP B 1 62 ? 10.406 -17.641 -6.285 1 97.56 62 ASP B N 1
ATOM 1384 C CA . ASP B 1 62 ? 9.25 -17.875 -7.148 1 97.56 62 ASP B CA 1
ATOM 1385 C C . ASP B 1 62 ? 8.656 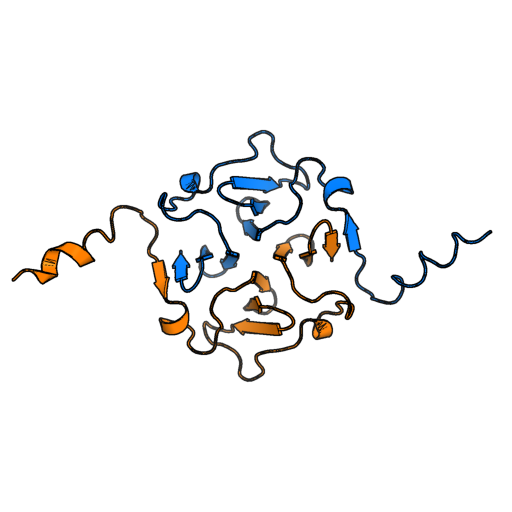-16.562 -7.652 1 97.56 62 ASP B C 1
ATOM 1387 O O . ASP B 1 62 ? 7.625 -16.562 -8.328 1 97.56 62 ASP B O 1
ATOM 1391 N N . SER B 1 63 ? 9.352 -15.461 -7.375 1 98.19 63 SER B N 1
ATOM 1392 C CA . SER B 1 63 ? 8.945 -14.148 -7.867 1 98.19 63 SER B CA 1
ATOM 1393 C C . SER B 1 63 ? 9.57 -13.852 -9.227 1 98.19 63 SER B C 1
ATOM 1395 O O . SER B 1 63 ? 10.703 -14.266 -9.5 1 98.19 63 SER B O 1
ATOM 1397 N N . PRO B 1 64 ? 8.797 -13.07 -10.078 1 98.38 64 PRO B N 1
ATOM 1398 C CA . PRO B 1 64 ? 7.453 -12.547 -9.805 1 98.38 64 PRO B CA 1
ATOM 1399 C C . PRO B 1 64 ? 6.359 -13.594 -10.016 1 98.38 64 PRO B C 1
ATOM 1401 O O . PRO B 1 64 ? 6.574 -14.578 -10.734 1 98.38 64 PRO B O 1
ATOM 1404 N N . LYS B 1 65 ? 5.25 -13.391 -9.289 1 98.5 65 LYS B N 1
ATOM 1405 C CA . LYS B 1 65 ? 3.998 -14.109 -9.523 1 98.5 65 LYS B CA 1
ATOM 1406 C C . LYS B 1 65 ? 2.977 -13.227 -10.227 1 98.5 65 LYS B C 1
ATOM 1408 O O . LYS B 1 65 ? 3.178 -12.016 -10.359 1 98.5 65 LYS B O 1
ATOM 1413 N N . SER B 1 66 ? 1.901 -13.867 -10.695 1 98.31 66 SER B N 1
ATOM 1414 C CA . SER B 1 66 ? 0.85 -13.133 -11.391 1 98.31 66 SER B CA 1
ATOM 1415 C C . SER B 1 66 ? -0.23 -12.656 -10.422 1 98.31 66 SER B C 1
ATOM 1417 O O . SER B 1 66 ? -0.636 -13.406 -9.531 1 98.31 66 SER B O 1
ATOM 1419 N N . ILE B 1 67 ? -0.69 -11.453 -10.664 1 96.81 67 ILE B N 1
ATOM 1420 C CA . ILE B 1 67 ? -1.755 -10.969 -9.789 1 96.81 67 ILE B CA 1
ATOM 1421 C C . ILE B 1 67 ? -3.01 -11.812 -9.992 1 96.81 67 ILE B C 1
ATOM 1423 O O . ILE B 1 67 ? -3.932 -11.773 -9.172 1 96.81 67 ILE B O 1
ATOM 1427 N N . TYR B 1 68 ? -3.035 -12.492 -11.016 1 95.81 68 TYR B N 1
ATOM 1428 C CA . TYR B 1 68 ? -4.188 -13.344 -11.281 1 95.81 68 TYR B CA 1
ATOM 1429 C C . TYR B 1 68 ? -4.211 -14.547 -10.336 1 95.81 68 TYR B C 1
ATOM 1431 O O . TYR B 1 68 ? -5.258 -15.164 -10.141 1 95.81 68 TYR B O 1
ATOM 1439 N N . ASP B 1 69 ? -3.057 -14.789 -9.703 1 94.19 69 ASP B N 1
ATOM 1440 C CA . ASP B 1 69 ? -3.008 -15.773 -8.625 1 94.19 69 ASP B CA 1
ATOM 1441 C C . ASP B 1 69 ? -3.76 -15.281 -7.391 1 94.19 69 ASP B C 1
ATOM 1443 O O . ASP B 1 69 ? -4.082 -16.078 -6.5 1 94.19 69 ASP B O 1
ATOM 1447 N N . LEU B 1 70 ? -4.047 -14.047 -7.332 1 90.62 70 LEU B N 1
ATOM 1448 C CA . LEU B 1 70 ? -4.777 -13.438 -6.227 1 90.62 70 LEU B CA 1
ATOM 1449 C C . LEU B 1 70 ? -6.254 -13.281 -6.57 1 90.62 70 LEU B C 1
ATOM 1451 O O . LEU B 1 70 ? -6.965 -12.508 -5.93 1 90.62 70 LEU B O 1
ATOM 1455 N N . ASP B 1 71 ? -6.719 -13.82 -7.609 1 87.75 71 ASP B N 1
ATOM 1456 C CA . ASP B 1 71 ? -8.117 -13.953 -8 1 87.75 71 ASP B CA 1
ATOM 1457 C C . ASP B 1 71 ? -8.625 -12.68 -8.672 1 87.75 71 ASP B C 1
ATOM 1459 O O . ASP B 1 71 ? -9.82 -12.383 -8.625 1 87.75 71 ASP B O 1
ATOM 1463 N N . PHE B 1 72 ? -7.715 -11.883 -9.227 1 91.44 72 PHE B N 1
ATOM 1464 C CA . PHE B 1 72 ? -8.141 -10.758 -10.047 1 91.44 72 PHE B CA 1
ATOM 1465 C C . PHE B 1 72 ? -8.641 -11.234 -11.414 1 91.44 72 PHE B C 1
ATOM 1467 O O . PHE B 1 72 ? -8.07 -12.156 -11.992 1 91.44 72 PHE B O 1
ATOM 1474 N N . PRO B 1 73 ? -9.711 -10.57 -11.875 1 91.69 73 PRO B N 1
ATOM 1475 C CA . PRO B 1 73 ? -10.062 -10.852 -13.266 1 91.69 73 PRO B CA 1
ATOM 1476 C C . PRO B 1 73 ? -9.008 -10.359 -14.258 1 91.69 73 PRO B C 1
ATOM 1478 O O . PRO B 1 73 ? -8.203 -9.492 -13.914 1 91.69 73 PRO B O 1
ATOM 1481 N N . ARG B 1 74 ? -9.023 -10.922 -15.406 1 94.25 74 ARG B N 1
ATOM 1482 C CA . ARG B 1 74 ? -8.016 -10.609 -16.422 1 94.25 74 ARG B CA 1
ATOM 1483 C C . ARG B 1 74 ? -8.156 -9.172 -16.906 1 94.25 74 ARG B C 1
ATOM 1485 O O . ARG B 1 74 ? -7.246 -8.633 -17.531 1 94.25 74 ARG B O 1
ATOM 1492 N N . THR B 1 75 ? -9.273 -8.547 -16.531 1 93.19 75 THR B N 1
ATOM 1493 C CA . THR B 1 75 ? -9.508 -7.16 -16.922 1 93.19 75 THR B CA 1
ATOM 1494 C C . THR B 1 75 ? -8.664 -6.207 -16.094 1 93.19 75 THR B C 1
ATOM 1496 O O . THR B 1 75 ? -8.453 -5.051 -16.469 1 93.19 75 THR B O 1
ATOM 1499 N N . VAL B 1 76 ? -8.242 -6.676 -15 1 94.81 76 VAL B N 1
ATOM 1500 C CA . VAL B 1 76 ? -7.359 -5.879 -14.156 1 94.81 76 VAL B CA 1
ATOM 1501 C C . VAL B 1 76 ? -5.914 -6.062 -14.602 1 94.81 76 VAL B C 1
ATOM 1503 O O . VAL B 1 76 ? -5.391 -7.18 -14.594 1 94.81 76 VAL B O 1
ATOM 1506 N N . ARG B 1 77 ? -5.316 -4.906 -14.953 1 96.62 77 ARG B N 1
ATOM 1507 C CA . ARG B 1 77 ? -3.971 -5.012 -15.516 1 96.62 77 ARG B CA 1
ATOM 1508 C C . ARG B 1 77 ? -2.922 -4.547 -14.508 1 96.62 77 ARG B C 1
ATOM 1510 O O . ARG B 1 77 ? -1.729 -4.805 -14.688 1 96.62 77 ARG B O 1
ATOM 1517 N N . ARG B 1 78 ? -3.365 -3.812 -13.523 1 97.12 78 ARG B N 1
ATOM 1518 C CA . ARG B 1 78 ? -2.461 -3.357 -12.477 1 97.12 78 ARG B CA 1
ATOM 1519 C C . ARG B 1 78 ? -3.232 -2.98 -11.211 1 97.12 78 ARG B C 1
ATOM 1521 O O . ARG B 1 78 ? -4.43 -2.689 -11.273 1 97.12 78 ARG B O 1
ATOM 1528 N N . VAL B 1 79 ? -2.533 -3 -10.156 1 97.88 79 VAL B N 1
ATOM 1529 C CA . VAL B 1 79 ? -3.053 -2.533 -8.875 1 97.88 79 VAL B CA 1
ATOM 1530 C C . VAL B 1 79 ? -2.482 -1.153 -8.562 1 97.88 79 VAL B C 1
ATOM 1532 O O . VAL B 1 79 ? -1.277 -0.928 -8.695 1 97.88 79 VAL B O 1
ATOM 1535 N N . ASP B 1 80 ? -3.379 -0.252 -8.227 1 98.44 80 ASP B N 1
ATOM 1536 C CA . ASP B 1 80 ? -2.924 1.106 -7.945 1 98.44 80 ASP B CA 1
ATOM 1537 C C . ASP B 1 80 ? -2.381 1.225 -6.523 1 98.44 80 ASP B C 1
ATOM 1539 O O . ASP B 1 80 ? -1.421 1.959 -6.281 1 98.44 80 ASP B O 1
ATOM 1543 N N . ALA B 1 81 ? -2.977 0.57 -5.59 1 98.75 81 ALA B N 1
ATOM 1544 C CA . ALA B 1 81 ? -2.621 0.562 -4.172 1 98.75 81 ALA B CA 1
ATOM 1545 C C . ALA B 1 81 ? -3.184 -0.671 -3.471 1 98.75 81 ALA B C 1
ATOM 1547 O O . ALA B 1 81 ? -4.152 -1.272 -3.943 1 98.75 81 ALA B O 1
ATOM 1548 N N . ALA B 1 82 ? -2.561 -1.087 -2.404 1 98.56 82 ALA B N 1
ATOM 1549 C CA . ALA B 1 82 ? -3.031 -2.229 -1.626 1 98.56 82 ALA B CA 1
ATOM 1550 C C . ALA B 1 82 ? -2.734 -2.041 -0.141 1 98.56 82 ALA B C 1
ATOM 1552 O O . ALA B 1 82 ? -1.725 -1.433 0.224 1 98.56 82 ALA B O 1
ATOM 1553 N N . VAL B 1 83 ? -3.625 -2.537 0.65 1 98.06 83 VAL B N 1
ATOM 1554 C CA . VAL B 1 83 ? -3.416 -2.48 2.092 1 98.06 83 VAL B CA 1
ATOM 1555 C C . VAL B 1 83 ? -4.133 -3.646 2.766 1 98.06 83 VAL B C 1
ATOM 1557 O O . VAL B 1 83 ? -5.262 -3.988 2.396 1 98.06 83 VAL B O 1
ATOM 1560 N N . HIS B 1 84 ? -3.395 -4.332 3.611 1 97.12 84 HIS B N 1
ATOM 1561 C CA . HIS B 1 84 ? -3.969 -5.41 4.414 1 97.12 84 HIS B CA 1
ATOM 1562 C C . HIS B 1 84 ? -4.395 -4.902 5.789 1 97.12 84 HIS B C 1
ATOM 1564 O O . HIS B 1 84 ? -3.57 -4.383 6.547 1 97.12 84 HIS B O 1
ATOM 1570 N N . ASP B 1 85 ? -5.672 -5 6.012 1 94.81 85 ASP B N 1
ATOM 1571 C CA . ASP B 1 85 ? -6.234 -4.664 7.316 1 94.81 85 ASP B CA 1
ATOM 1572 C C . ASP B 1 85 ? -6.133 -5.844 8.281 1 94.81 85 ASP B C 1
ATOM 1574 O O . ASP B 1 85 ? -6.883 -6.816 8.156 1 94.81 85 ASP B O 1
ATOM 1578 N N . GLU B 1 86 ? -5.301 -5.727 9.328 1 93 86 GLU B N 1
ATOM 1579 C CA . GLU B 1 86 ? -5.016 -6.852 10.211 1 93 86 GLU B CA 1
ATOM 1580 C C . GLU B 1 86 ? -6.207 -7.156 11.117 1 93 86 GLU B C 1
ATOM 1582 O O . GLU B 1 86 ? -6.348 -8.281 11.609 1 93 86 GLU B O 1
ATOM 1587 N N . ASN B 1 87 ? -7.031 -6.195 11.305 1 91.56 87 ASN B N 1
ATOM 1588 C CA . ASN B 1 87 ? -8.188 -6.402 12.164 1 91.56 87 ASN B CA 1
ATOM 1589 C C . ASN B 1 87 ? -9.242 -7.281 11.492 1 91.56 87 ASN B C 1
ATOM 1591 O O . ASN B 1 87 ? -9.75 -8.227 12.094 1 91.56 87 ASN B O 1
ATOM 1595 N N . THR B 1 88 ? -9.484 -7.031 10.297 1 91 88 THR B N 1
ATOM 1596 C CA . THR B 1 88 ? -10.516 -7.766 9.578 1 91 88 THR B CA 1
ATOM 1597 C C . THR B 1 88 ? -9.906 -8.906 8.766 1 91 88 THR B C 1
ATOM 1599 O O . THR B 1 88 ? -10.625 -9.781 8.281 1 91 88 THR B O 1
ATOM 1602 N N . GLU B 1 89 ? -8.602 -8.883 8.602 1 92.81 89 GLU B N 1
ATOM 1603 C CA . GLU B 1 89 ? -7.848 -9.852 7.809 1 92.81 89 GLU B CA 1
ATOM 1604 C C . GLU B 1 89 ? -8.227 -9.773 6.336 1 92.81 89 GLU B C 1
ATOM 1606 O O . GLU B 1 89 ? -8.188 -10.781 5.625 1 92.81 89 GLU B O 1
ATOM 1611 N N . LYS B 1 90 ? -8.688 -8.594 5.996 1 91.38 90 LYS B N 1
ATOM 1612 C CA . LYS B 1 90 ? -9.023 -8.352 4.594 1 91.38 90 LYS B CA 1
ATOM 1613 C C . LYS B 1 90 ? -7.965 -7.484 3.92 1 91.38 90 LYS B C 1
ATOM 1615 O O . LYS B 1 90 ? -7.426 -6.562 4.535 1 91.38 90 LYS B O 1
ATOM 1620 N N . THR B 1 91 ? -7.703 -7.867 2.684 1 94.88 91 THR B N 1
ATOM 1621 C CA . THR B 1 91 ? -6.832 -7.031 1.867 1 94.88 91 THR B CA 1
ATOM 1622 C C . THR B 1 91 ? -7.645 -6.219 0.863 1 94.88 91 THR B C 1
ATOM 1624 O O . THR B 1 91 ? -8.492 -6.766 0.156 1 94.88 91 THR B O 1
ATOM 1627 N N . TYR B 1 92 ? -7.375 -4.91 0.883 1 96.25 92 TYR B N 1
ATOM 1628 C CA . TYR B 1 92 ? -7.996 -4.023 -0.096 1 96.25 92 TYR B CA 1
ATOM 1629 C C . TYR B 1 92 ? -7.047 -3.74 -1.255 1 96.25 92 TYR B C 1
ATOM 1631 O O . TYR B 1 92 ? -5.914 -3.303 -1.045 1 96.25 92 TYR B O 1
ATOM 1639 N N . PHE B 1 93 ? -7.613 -3.992 -2.48 1 97.69 93 PHE B N 1
ATOM 1640 C CA . PHE B 1 93 ? -6.891 -3.648 -3.699 1 97.69 93 PHE B CA 1
ATOM 1641 C C . PHE B 1 93 ? -7.617 -2.549 -4.465 1 97.69 93 PHE B C 1
ATOM 1643 O O . PHE B 1 93 ? -8.773 -2.719 -4.855 1 97.69 93 PHE B O 1
ATOM 1650 N N . PHE B 1 94 ? -6.887 -1.494 -4.664 1 98 94 PHE B N 1
ATOM 1651 C CA . PHE B 1 94 ? -7.492 -0.352 -5.34 1 98 94 PHE B CA 1
ATOM 1652 C C . PHE B 1 94 ? -7.098 -0.318 -6.809 1 98 94 PHE B C 1
ATOM 1654 O O . PHE B 1 94 ? -5.922 -0.482 -7.148 1 98 94 PHE B O 1
ATOM 1661 N N . VAL B 1 95 ? -8.07 -0.165 -7.633 1 97.69 95 VAL B N 1
ATOM 1662 C CA . VAL B 1 95 ? -7.906 -0.073 -9.078 1 97.69 95 VAL B CA 1
ATOM 1663 C C . VAL B 1 95 ? -8.859 0.976 -9.641 1 97.69 95 VAL B C 1
ATOM 1665 O O . VAL B 1 95 ? -10.078 0.792 -9.617 1 97.69 95 VAL B O 1
ATOM 1668 N N . ASP B 1 96 ? -8.234 2.115 -10.133 1 97.25 96 ASP B N 1
ATOM 1669 C CA . ASP B 1 96 ? -9.039 3.197 -10.695 1 97.25 96 ASP B CA 1
ATOM 1670 C C . ASP B 1 96 ? -10.016 3.75 -9.656 1 97.25 96 ASP B C 1
ATOM 1672 O O . ASP B 1 96 ? -9.602 4.359 -8.664 1 97.25 96 ASP B O 1
ATOM 1676 N N . ASP B 1 97 ? -11.289 3.52 -9.875 1 98.12 97 ASP B N 1
ATOM 1677 C CA . ASP B 1 97 ? -12.297 4.074 -8.969 1 98.12 97 ASP B CA 1
ATOM 1678 C C . ASP B 1 97 ? -12.938 2.975 -8.125 1 98.12 97 ASP B C 1
ATOM 1680 O O . ASP B 1 97 ? -13.953 3.205 -7.469 1 98.12 97 ASP B O 1
ATOM 1684 N N . LYS B 1 98 ? -12.266 1.795 -8.148 1 97.44 98 LYS B N 1
ATOM 1685 C CA . LYS B 1 98 ? -12.828 0.636 -7.461 1 97.44 98 LYS B CA 1
ATOM 1686 C C . LYS B 1 98 ? -11.82 0.048 -6.469 1 97.44 98 LYS B C 1
ATOM 1688 O O . LYS B 1 98 ? -10.633 0.357 -6.527 1 97.44 98 LYS B O 1
ATOM 1693 N N . PHE B 1 99 ? -12.398 -0.752 -5.543 1 95.94 99 PHE B N 1
ATOM 1694 C CA . PHE B 1 99 ? -11.547 -1.601 -4.723 1 95.94 99 PHE B CA 1
ATOM 1695 C C . PHE B 1 99 ? -12.086 -3.023 -4.664 1 95.94 99 PHE B C 1
ATOM 1697 O O . PHE B 1 99 ? -13.297 -3.236 -4.746 1 95.94 99 PHE B O 1
ATOM 1704 N N . TRP B 1 100 ? -11.055 -3.918 -4.637 1 93.5 100 TRP B N 1
ATOM 1705 C CA . TRP B 1 100 ? -11.289 -5.344 -4.441 1 93.5 100 TRP B CA 1
ATOM 1706 C C . TRP B 1 100 ? -10.945 -5.766 -3.02 1 93.5 100 TRP B C 1
ATOM 1708 O O . TRP B 1 100 ? -9.984 -5.266 -2.434 1 93.5 100 TRP B O 1
ATOM 1718 N N . ARG B 1 101 ? -11.812 -6.68 -2.52 1 87.75 101 ARG B N 1
ATOM 1719 C CA . ARG B 1 101 ? -11.477 -7.199 -1.197 1 87.75 101 ARG B CA 1
ATOM 1720 C C . ARG B 1 101 ? -11.859 -8.672 -1.075 1 87.75 101 ARG B C 1
ATOM 1722 O O . ARG B 1 101 ? -12.781 -9.133 -1.752 1 87.75 101 ARG B O 1
#

Sequence (202 aa):
TFWRQISQISQNSKTEHHLIKTFWPALPNHIQAAYEYKQKDQLLICKGANYWVINCYQVTKDSPKSIYDLDFPRTVRRVDAAVHDENTEKTYFFVDDKFWRTFWRQISQISQNSKTEHHLIKTFWPALPNHIQAAYEYKQKDQLLICKGANYWVINCYQVTKDSPKSIYDLDFPRTVRRVDAAVHDENTEKTYFFVDDKFWR